Protein AF-L0ADC1-F1 (afdb_monomer_lite)

Radius of gyration: 22.93 Å; chains: 1; bounding box: 56×47×69 Å

Structure (mmCIF, N/CA/C/O backbone):
data_AF-L0ADC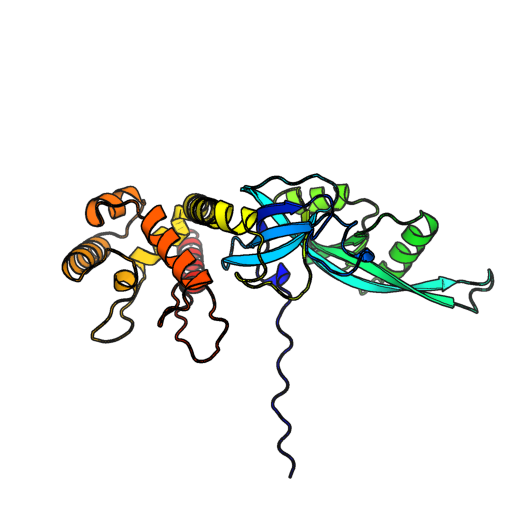1-F1
#
_entry.id   AF-L0ADC1-F1
#
loop_
_atom_site.group_PDB
_atom_site.id
_atom_site.type_symbol
_atom_site.label_atom_id
_atom_site.label_alt_id
_atom_site.label_comp_id
_atom_site.label_asym_id
_atom_site.label_entity_id
_atom_site.label_seq_id
_atom_site.pdbx_PDB_ins_code
_atom_site.Cartn_x
_atom_site.Cartn_y
_atom_site.Cartn_z
_atom_site.occupancy
_atom_site.B_iso_or_equiv
_atom_site.auth_seq_id
_atom_site.auth_comp_id
_atom_site.auth_asym_id
_atom_site.auth_atom_id
_atom_site.pdbx_PDB_model_num
ATOM 1 N N . MET A 1 1 ? 29.678 -30.625 15.405 1.00 38.25 1 MET A N 1
ATOM 2 C CA . MET A 1 1 ? 28.418 -30.589 14.629 1.00 38.25 1 MET A CA 1
ATOM 3 C C . MET A 1 1 ? 27.998 -29.135 14.491 1.00 38.25 1 MET A C 1
ATOM 5 O O . MET A 1 1 ? 27.528 -28.555 15.459 1.00 38.25 1 MET A O 1
ATOM 9 N N . GLY A 1 2 ? 28.289 -28.510 13.348 1.00 37.88 2 GLY A N 1
ATOM 10 C CA . GLY A 1 2 ? 27.961 -27.103 13.117 1.00 37.88 2 GLY A CA 1
ATOM 11 C C . GLY A 1 2 ? 26.457 -26.937 12.945 1.00 37.88 2 GLY A C 1
ATOM 12 O O . GLY A 1 2 ? 25.886 -27.474 11.996 1.00 37.88 2 GLY A O 1
ATOM 13 N N . GLN A 1 3 ? 25.813 -26.223 13.867 1.00 38.12 3 GLN A N 1
ATOM 14 C CA . GLN A 1 3 ? 24.439 -25.780 13.677 1.00 38.12 3 GLN A CA 1
ATOM 15 C C . GLN A 1 3 ? 24.442 -24.800 12.501 1.00 38.12 3 GLN A C 1
ATOM 17 O O . GLN A 1 3 ? 25.002 -23.708 12.589 1.00 38.12 3 GLN A O 1
ATOM 22 N N . ARG A 1 4 ? 23.881 -25.223 11.362 1.00 38.94 4 ARG A N 1
ATOM 23 C CA . ARG A 1 4 ? 23.590 -24.319 10.248 1.00 38.94 4 ARG A CA 1
ATOM 24 C C . ARG A 1 4 ? 22.671 -23.231 10.788 1.00 38.94 4 ARG A C 1
ATOM 26 O O . ARG A 1 4 ? 21.588 -23.542 11.281 1.00 38.94 4 ARG A O 1
ATOM 33 N N . ALA A 1 5 ? 23.116 -21.979 10.697 1.00 36.12 5 ALA A N 1
ATOM 34 C CA . ALA A 1 5 ? 22.261 -20.829 10.940 1.00 36.12 5 ALA A CA 1
ATOM 35 C C . ALA A 1 5 ? 20.957 -21.001 10.135 1.00 36.12 5 ALA A C 1
ATOM 37 O O . ALA A 1 5 ? 21.025 -21.441 8.979 1.00 36.12 5 ALA A O 1
ATOM 38 N N . PRO A 1 6 ? 19.781 -20.707 10.714 1.00 40.22 6 PRO A N 1
ATOM 39 C CA . PRO A 1 6 ? 18.532 -20.783 9.973 1.00 40.22 6 PRO A CA 1
ATOM 40 C C . PRO A 1 6 ? 18.649 -19.864 8.755 1.00 40.22 6 PRO A C 1
ATOM 42 O O . PRO A 1 6 ? 18.907 -18.668 8.895 1.00 40.22 6 PRO A O 1
ATOM 45 N N . GLN A 1 7 ? 18.513 -20.432 7.554 1.00 39.94 7 GLN A N 1
ATOM 46 C CA . GLN A 1 7 ? 18.448 -19.645 6.328 1.00 39.94 7 GLN A CA 1
ATOM 47 C C . GLN A 1 7 ? 17.295 -18.649 6.493 1.00 39.94 7 GLN A C 1
ATOM 49 O O . GLN A 1 7 ? 16.144 -19.061 6.649 1.00 39.94 7 GLN A O 1
ATOM 54 N N . ARG A 1 8 ? 17.595 -17.341 6.506 1.00 39.31 8 ARG A N 1
ATOM 55 C CA . ARG A 1 8 ? 16.564 -16.305 6.372 1.00 39.31 8 ARG A CA 1
ATOM 56 C C . ARG A 1 8 ? 15.800 -16.644 5.094 1.00 39.31 8 ARG A C 1
ATOM 58 O O . ARG A 1 8 ? 16.386 -16.574 4.018 1.00 39.31 8 ARG A O 1
ATOM 65 N N . LYS A 1 9 ? 14.526 -17.041 5.206 1.00 44.94 9 LYS A N 1
ATOM 66 C CA . LYS A 1 9 ? 13.618 -17.039 4.052 1.00 44.94 9 LYS A CA 1
ATOM 67 C C . LYS A 1 9 ? 13.764 -15.664 3.408 1.00 44.94 9 LYS A C 1
ATOM 69 O O . LYS A 1 9 ? 13.585 -14.666 4.107 1.00 44.94 9 LYS A O 1
ATOM 74 N N . GLU A 1 10 ? 14.154 -15.609 2.136 1.00 55.84 10 GLU A N 1
ATOM 75 C CA . GLU A 1 10 ? 14.131 -14.345 1.405 1.00 55.84 10 GLU A CA 1
ATOM 76 C C . GLU A 1 10 ? 12.732 -13.745 1.554 1.00 55.84 10 GLU A C 1
ATOM 78 O O . GLU A 1 10 ? 11.732 -14.432 1.333 1.00 55.84 10 GLU A O 1
ATOM 83 N N . SER A 1 11 ? 12.666 -12.490 1.994 1.00 66.06 11 SER A N 1
ATOM 84 C CA . SER A 1 11 ? 11.404 -11.769 2.103 1.00 66.06 11 SER A CA 1
ATOM 85 C C . SER A 1 11 ? 10.738 -11.710 0.730 1.00 66.06 11 SER A C 1
ATOM 87 O O . SER A 1 11 ? 11.403 -11.441 -0.278 1.00 66.06 11 SER A O 1
ATOM 89 N N . GLU A 1 12 ? 9.433 -11.972 0.699 1.00 80.50 12 GLU A N 1
ATOM 90 C CA . GLU A 1 12 ? 8.622 -11.876 -0.511 1.00 80.50 12 GLU A CA 1
ATOM 91 C C . GLU A 1 12 ? 8.732 -10.469 -1.126 1.00 80.50 12 GLU A C 1
ATOM 93 O O . GLU A 1 12 ? 8.990 -9.488 -0.426 1.00 80.50 12 GLU A O 1
ATOM 98 N N . HIS A 1 13 ? 8.593 -10.359 -2.450 1.00 89.31 13 HIS A N 1
ATOM 99 C CA . HIS A 1 13 ? 8.664 -9.063 -3.122 1.00 89.31 13 HIS A CA 1
ATOM 100 C C . HIS A 1 13 ? 7.509 -8.166 -2.672 1.00 89.31 13 HIS A C 1
ATOM 102 O O . HIS A 1 13 ? 6.374 -8.630 -2.606 1.00 89.31 13 HIS A O 1
ATOM 108 N N . VAL A 1 14 ? 7.756 -6.875 -2.446 1.00 90.81 14 VAL A N 1
ATOM 109 C CA . VAL A 1 14 ? 6.715 -5.977 -1.927 1.00 90.81 14 VAL A CA 1
ATOM 110 C C . VAL A 1 14 ? 5.473 -5.901 -2.822 1.00 90.81 14 VAL A C 1
ATOM 112 O O . VAL A 1 14 ? 4.360 -6.011 -2.323 1.00 90.81 14 VAL A O 1
ATOM 115 N N . ALA A 1 15 ? 5.659 -5.868 -4.146 1.00 91.00 15 ALA A N 1
ATOM 116 C CA . ALA A 1 15 ? 4.579 -5.944 -5.140 1.00 91.00 15 ALA A CA 1
ATOM 117 C C . ALA A 1 15 ? 3.775 -7.272 -5.158 1.00 91.00 15 ALA A C 1
ATOM 119 O O . ALA A 1 15 ? 2.779 -7.383 -5.866 1.00 91.00 15 ALA A O 1
ATOM 120 N N . ALA A 1 16 ? 4.207 -8.311 -4.432 1.00 88.62 16 ALA A N 1
ATOM 121 C CA . ALA A 1 16 ? 3.401 -9.521 -4.225 1.00 88.62 16 ALA A CA 1
ATOM 122 C C . ALA A 1 16 ? 2.414 -9.357 -3.056 1.00 88.62 16 ALA A C 1
ATOM 124 O O . ALA A 1 16 ? 1.382 -10.025 -3.008 1.00 88.62 16 ALA A O 1
ATOM 125 N N . VAL A 1 17 ? 2.725 -8.450 -2.126 1.00 90.69 17 VAL A N 1
ATOM 126 C CA . VAL A 1 17 ? 1.891 -8.128 -0.968 1.00 90.69 17 VAL A CA 1
ATOM 127 C C . VAL A 1 17 ? 1.004 -6.923 -1.281 1.00 90.69 17 VAL A C 1
ATOM 129 O O . VAL A 1 17 ? -0.212 -6.987 -1.109 1.00 90.69 17 VAL A O 1
ATOM 132 N N . GLU A 1 18 ? 1.599 -5.834 -1.758 1.00 94.38 18 GLU A N 1
ATOM 133 C CA . GLU A 1 18 ? 0.932 -4.598 -2.160 1.00 94.38 18 GLU A CA 1
ATOM 134 C C . GLU A 1 18 ? 0.653 -4.639 -3.668 1.00 94.38 18 GLU A C 1
ATOM 136 O O . GLU A 1 18 ? 1.573 -4.800 -4.463 1.00 94.38 18 GLU A O 1
ATOM 141 N N . ILE A 1 19 ? -0.610 -4.500 -4.074 1.00 95.44 19 ILE A N 1
ATOM 142 C CA . ILE A 1 19 ? -0.989 -4.463 -5.501 1.00 95.44 19 ILE A CA 1
ATOM 143 C C . ILE A 1 19 ? -1.118 -3.017 -5.985 1.00 95.44 19 ILE A C 1
ATOM 145 O O . ILE A 1 19 ? -0.729 -2.699 -7.106 1.00 95.44 19 ILE A O 1
ATOM 149 N N . GLU A 1 20 ? -1.634 -2.141 -5.124 1.00 97.44 20 GLU A N 1
ATOM 150 C CA . GLU A 1 20 ? -1.805 -0.717 -5.387 1.00 97.44 20 GLU A CA 1
ATOM 151 C C . GLU A 1 20 ? -1.195 0.106 -4.253 1.00 97.44 20 GLU A C 1
ATOM 153 O O . GLU A 1 20 ? -1.141 -0.330 -3.097 1.00 97.44 20 GLU A O 1
ATOM 158 N N . ALA A 1 21 ? -0.763 1.315 -4.589 1.00 98.31 21 ALA A N 1
ATOM 159 C CA . ALA A 1 21 ? -0.252 2.300 -3.651 1.00 98.31 21 ALA A CA 1
ATOM 160 C C . ALA A 1 21 ? -0.813 3.689 -3.968 1.00 98.31 21 ALA A C 1
ATOM 162 O O . ALA A 1 21 ? -1.291 3.942 -5.071 1.00 98.31 21 ALA A O 1
ATOM 163 N N . VAL A 1 22 ? -0.740 4.587 -2.992 1.00 98.56 22 VAL A N 1
ATOM 164 C CA . VAL A 1 22 ? -1.085 6.003 -3.132 1.00 98.56 22 VAL A CA 1
ATOM 165 C C . VAL A 1 22 ? 0.201 6.816 -3.157 1.00 98.56 22 VAL A C 1
ATOM 167 O O . VAL A 1 22 ? 1.036 6.665 -2.263 1.00 98.56 22 VAL A O 1
ATOM 170 N N . ILE A 1 23 ? 0.370 7.672 -4.162 1.00 98.38 23 ILE A N 1
ATOM 171 C CA . ILE A 1 23 ? 1.552 8.528 -4.292 1.00 98.38 23 ILE A CA 1
ATOM 172 C C . ILE A 1 23 ? 1.586 9.564 -3.166 1.00 98.38 23 ILE A C 1
ATOM 174 O O . ILE A 1 23 ? 0.609 10.260 -2.894 1.00 98.38 23 ILE A O 1
ATOM 178 N N . LEU A 1 24 ? 2.744 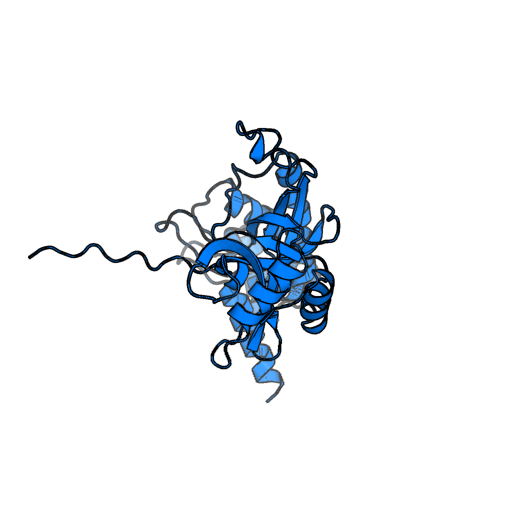9.674 -2.524 1.00 98.12 24 LEU A N 1
ATOM 179 C CA . LEU A 1 24 ? 3.053 10.654 -1.490 1.00 98.12 24 LEU A CA 1
ATOM 180 C C . LEU A 1 24 ? 3.841 11.835 -2.054 1.00 98.12 24 LEU A C 1
ATOM 182 O O . LEU A 1 24 ? 3.590 12.971 -1.669 1.00 98.12 24 LEU A O 1
ATOM 186 N N . ASP A 1 25 ? 4.796 11.580 -2.944 1.00 96.75 25 ASP A N 1
ATOM 187 C CA . ASP A 1 25 ? 5.644 12.608 -3.548 1.00 96.75 25 ASP A CA 1
ATOM 188 C C . ASP A 1 25 ? 6.164 12.136 -4.908 1.00 96.75 25 ASP A C 1
ATOM 190 O O . ASP A 1 25 ? 6.352 10.936 -5.119 1.00 96.75 25 ASP A O 1
ATOM 194 N N . TYR A 1 26 ? 6.409 13.078 -5.815 1.00 95.44 26 TYR A N 1
ATOM 195 C CA . TYR A 1 26 ? 6.974 12.827 -7.135 1.00 95.44 26 TYR A CA 1
ATOM 196 C C . TYR A 1 26 ? 8.141 13.780 -7.395 1.00 95.44 26 TYR A C 1
ATOM 198 O O . TYR A 1 26 ? 7.971 14.994 -7.505 1.00 95.44 26 TYR A O 1
ATOM 206 N N . MET A 1 27 ? 9.332 13.205 -7.531 1.00 92.56 27 MET A N 1
ATOM 207 C CA . MET A 1 27 ? 10.581 13.905 -7.795 1.00 92.56 27 MET A CA 1
ATOM 208 C C . MET A 1 27 ? 11.016 13.624 -9.233 1.00 92.56 27 MET A C 1
ATOM 210 O O . MET A 1 27 ? 11.588 12.577 -9.535 1.00 92.56 27 MET A O 1
ATOM 214 N N . GLU A 1 28 ? 10.752 14.575 -10.126 1.00 89.62 28 GLU A N 1
ATOM 215 C CA . GLU A 1 28 ? 11.023 14.449 -11.565 1.00 89.62 28 GLU A CA 1
ATOM 216 C C . GLU A 1 28 ? 12.516 14.242 -11.876 1.00 89.62 28 GLU A C 1
ATOM 218 O O . GLU A 1 28 ? 12.861 13.464 -12.760 1.00 89.62 28 GLU A O 1
ATOM 223 N N . THR A 1 29 ? 13.401 14.864 -11.095 1.00 86.62 29 THR A N 1
ATOM 224 C CA . THR A 1 29 ? 14.865 14.741 -11.217 1.00 86.62 29 THR A CA 1
ATOM 225 C C . THR A 1 29 ? 15.471 13.759 -10.205 1.00 86.62 29 THR A C 1
ATOM 227 O O . THR A 1 29 ? 16.659 13.830 -9.905 1.00 86.62 29 THR A O 1
ATOM 230 N N . GLY A 1 30 ? 14.668 12.875 -9.610 1.00 84.81 30 GLY A N 1
ATOM 231 C CA . GLY A 1 30 ? 15.136 11.917 -8.605 1.00 84.81 30 GLY A CA 1
ATOM 232 C C . GLY A 1 30 ? 15.504 12.542 -7.255 1.00 84.81 30 GLY A C 1
ATOM 233 O O . GLY A 1 30 ? 15.105 13.661 -6.924 1.00 84.81 30 GLY A O 1
ATOM 234 N N . TYR A 1 31 ? 16.252 11.797 -6.439 1.00 81.12 31 TYR A N 1
ATOM 235 C CA . TYR A 1 31 ? 16.583 12.192 -5.070 1.00 81.12 31 TYR A CA 1
ATOM 236 C C . TYR A 1 31 ? 17.565 13.372 -5.029 1.00 81.12 31 TYR A C 1
ATOM 238 O O . TYR A 1 31 ? 18.756 13.236 -5.304 1.00 81.12 31 TYR A O 1
ATOM 246 N N . TYR A 1 32 ? 17.080 14.538 -4.596 1.00 67.75 32 TYR A N 1
ATOM 247 C CA . TYR A 1 32 ? 17.870 15.774 -4.511 1.00 67.75 32 TYR A CA 1
ATOM 248 C C . TYR A 1 32 ? 19.067 15.686 -3.544 1.00 67.75 32 TYR A C 1
ATOM 250 O O . TYR A 1 32 ? 20.069 16.373 -3.750 1.00 67.75 32 TYR A O 1
ATOM 258 N N . MET A 1 33 ? 18.987 14.829 -2.518 1.00 65.69 33 MET A N 1
ATOM 259 C CA . MET A 1 33 ? 20.063 14.600 -1.539 1.00 65.69 33 MET A CA 1
ATOM 260 C C . MET A 1 33 ? 20.985 13.425 -1.883 1.00 65.69 33 MET A C 1
ATOM 262 O O . MET A 1 33 ? 21.894 13.145 -1.102 1.00 65.69 33 MET A O 1
ATOM 266 N N . ASP A 1 34 ? 20.788 12.724 -3.007 1.00 64.25 34 ASP A N 1
ATOM 267 C CA . ASP A 1 34 ? 21.680 11.617 -3.356 1.00 64.25 34 ASP A CA 1
ATOM 268 C C . ASP A 1 34 ? 23.073 12.167 -3.722 1.00 64.25 34 ASP A C 1
ATOM 270 O O . ASP A 1 34 ? 23.185 13.025 -4.604 1.00 64.25 34 ASP A O 1
ATOM 274 N N . PRO A 1 35 ? 24.159 11.740 -3.054 1.00 55.19 35 PRO A N 1
ATOM 275 C CA . PRO A 1 35 ? 25.503 12.194 -3.390 1.00 55.19 35 PRO A CA 1
ATOM 276 C C . PRO A 1 35 ? 25.969 11.720 -4.776 1.00 55.19 35 PRO A C 1
ATOM 278 O O . PRO A 1 35 ? 26.891 12.320 -5.329 1.00 55.19 35 PRO A O 1
ATOM 281 N N . HIS A 1 36 ? 25.345 10.693 -5.366 1.00 54.72 36 HIS A N 1
ATOM 282 C CA . HIS A 1 36 ? 25.737 10.151 -6.665 1.00 54.72 36 HIS A CA 1
ATOM 283 C C . HIS A 1 36 ? 24.973 10.827 -7.819 1.00 54.72 36 HIS A C 1
ATOM 285 O O . HIS A 1 36 ? 23.750 10.711 -7.905 1.00 54.72 36 HIS A O 1
ATOM 291 N N . PRO A 1 37 ? 25.674 11.472 -8.773 1.00 54.81 37 PRO A N 1
ATOM 292 C CA . PRO A 1 37 ? 25.055 12.152 -9.917 1.00 54.81 37 PRO A CA 1
ATOM 293 C C . PRO A 1 37 ? 24.137 11.260 -10.766 1.00 54.81 37 PRO A C 1
ATOM 295 O O . PRO A 1 37 ? 23.121 11.725 -11.264 1.00 54.81 37 PRO A O 1
ATOM 298 N N . TRP A 1 38 ? 24.442 9.965 -10.873 1.00 51.03 38 TRP A N 1
ATOM 299 C CA . TRP A 1 38 ? 23.692 8.991 -11.681 1.00 51.03 38 TRP A CA 1
ATOM 300 C C . TRP A 1 38 ? 22.284 8.679 -11.139 1.00 51.03 38 TRP A C 1
ATOM 302 O O . TRP A 1 38 ? 21.454 8.124 -11.858 1.00 51.03 38 TRP A O 1
ATOM 312 N N . HIS A 1 39 ? 22.010 9.024 -9.876 1.00 53.09 39 HIS A N 1
ATOM 313 C CA . HIS A 1 39 ? 20.684 8.930 -9.258 1.00 53.09 39 HIS A CA 1
ATOM 314 C C . HIS A 1 39 ? 19.888 10.247 -9.355 1.00 53.09 39 HIS A C 1
ATOM 316 O O . HIS A 1 39 ? 18.696 10.254 -9.056 1.00 53.09 39 HIS A O 1
ATOM 322 N N . LYS A 1 40 ? 20.510 11.337 -9.837 1.00 56.75 40 LYS A N 1
ATOM 323 C CA . LYS A 1 40 ? 19.906 12.678 -9.991 1.00 56.75 40 LYS A CA 1
ATOM 324 C C . LYS A 1 40 ? 19.188 12.904 -11.328 1.00 56.75 40 LYS A C 1
ATOM 326 O O . LYS A 1 40 ? 18.886 14.039 -11.683 1.00 56.75 40 LYS A O 1
ATOM 331 N N . GLU A 1 41 ? 18.941 11.843 -12.092 1.00 68.19 41 GLU A N 1
ATOM 332 C CA . GLU A 1 41 ? 18.407 11.954 -13.460 1.00 68.19 41 GLU A CA 1
ATOM 333 C C . GLU A 1 41 ? 17.236 11.008 -13.750 1.00 68.19 41 GLU A C 1
ATOM 335 O O . GLU A 1 41 ? 16.728 10.980 -14.869 1.00 68.19 41 GLU A O 1
ATOM 340 N N . LYS A 1 42 ? 16.782 10.226 -12.761 1.00 80.75 42 LYS A N 1
ATOM 341 C CA . LYS A 1 42 ? 15.637 9.323 -12.933 1.00 80.75 42 LYS A CA 1
ATOM 342 C C . LYS A 1 42 ? 14.450 9.803 -12.109 1.00 80.75 42 LYS A C 1
ATOM 344 O O . LYS A 1 42 ? 14.637 10.058 -10.920 1.00 80.75 42 LYS A O 1
ATOM 349 N N . PRO A 1 43 ? 13.243 9.878 -12.691 1.00 90.81 43 PRO A N 1
ATOM 350 C CA . PRO A 1 43 ? 12.056 10.221 -11.932 1.00 90.81 43 PRO A CA 1
ATOM 351 C C . PRO A 1 43 ? 11.804 9.161 -10.860 1.00 90.81 43 PRO A C 1
ATOM 353 O O . PRO A 1 43 ? 11.823 7.961 -11.140 1.00 90.81 43 PRO A O 1
ATOM 356 N N . VAL A 1 44 ? 11.555 9.611 -9.635 1.00 92.62 44 VAL A N 1
ATOM 357 C CA . VAL A 1 44 ? 11.230 8.750 -8.496 1.00 92.62 44 VAL A CA 1
ATOM 358 C C . VAL A 1 44 ? 9.931 9.237 -7.883 1.00 92.62 44 VAL A C 1
ATOM 360 O O . VAL A 1 44 ? 9.744 10.434 -7.675 1.00 92.62 44 VAL A O 1
ATOM 363 N N . ALA A 1 45 ? 9.038 8.310 -7.564 1.00 96.25 45 ALA A N 1
ATOM 364 C CA . ALA A 1 45 ? 7.873 8.589 -6.746 1.00 96.25 45 ALA A CA 1
ATOM 365 C C . ALA A 1 45 ? 7.958 7.802 -5.441 1.00 96.25 45 ALA A C 1
ATOM 367 O O . ALA A 1 45 ? 8.335 6.630 -5.435 1.00 96.25 45 ALA A O 1
ATOM 368 N N . GLN A 1 46 ? 7.584 8.447 -4.343 1.00 97.12 46 GLN A N 1
ATOM 369 C CA . GLN A 1 46 ? 7.376 7.789 -3.060 1.00 97.12 46 GLN A CA 1
ATOM 370 C C . GLN A 1 46 ? 5.887 7.547 -2.866 1.00 97.12 46 GLN A C 1
ATOM 372 O O . GLN A 1 46 ? 5.067 8.381 -3.248 1.00 97.12 46 GLN A O 1
ATOM 377 N N . ALA A 1 47 ? 5.529 6.410 -2.283 1.00 98.25 47 ALA A N 1
ATOM 378 C CA . ALA A 1 47 ? 4.150 5.966 -2.167 1.00 98.25 47 ALA A CA 1
ATOM 379 C C . ALA A 1 47 ? 3.906 5.174 -0.877 1.00 98.25 47 ALA A C 1
ATOM 381 O O . ALA A 1 47 ? 4.836 4.688 -0.231 1.00 98.25 47 ALA A O 1
ATOM 382 N N . ILE A 1 48 ? 2.633 5.018 -0.520 1.00 98.44 48 ILE A N 1
ATOM 383 C CA . ILE A 1 48 ? 2.176 4.144 0.560 1.00 98.44 48 ILE A CA 1
ATOM 384 C C . ILE A 1 48 ? 1.217 3.086 0.020 1.00 98.44 48 ILE A C 1
ATOM 386 O O . ILE A 1 48 ? 0.227 3.398 -0.638 1.00 98.44 48 ILE A O 1
ATOM 390 N N . GLY A 1 49 ? 1.514 1.819 0.291 1.00 98.19 49 GLY A N 1
ATOM 391 C CA . GLY A 1 49 ? 0.705 0.685 -0.132 1.00 98.19 49 GLY A CA 1
ATOM 392 C C . GLY A 1 49 ? -0.688 0.685 0.501 1.00 98.19 49 GLY A C 1
ATOM 393 O O . GLY A 1 49 ? -0.853 0.946 1.693 1.00 98.19 49 GLY A O 1
ATOM 394 N N . VAL A 1 50 ? -1.708 0.367 -0.295 1.00 97.50 50 VAL A N 1
ATOM 395 C CA . VAL A 1 50 ? -3.118 0.378 0.132 1.00 97.50 50 VAL A CA 1
ATOM 396 C C . VAL A 1 50 ? -3.441 -0.805 1.053 1.00 97.50 50 VAL A C 1
ATOM 398 O O . VAL A 1 50 ? -4.359 -0.741 1.876 1.00 97.50 50 VAL A O 1
ATOM 401 N N . ARG A 1 51 ? -2.709 -1.922 0.938 1.00 96.00 51 ARG A N 1
ATOM 402 C CA . ARG A 1 51 ? -3.039 -3.163 1.645 1.00 96.00 51 ARG A CA 1
ATOM 403 C C . ARG A 1 51 ? -2.425 -3.220 3.041 1.00 96.00 51 ARG A C 1
ATOM 405 O O . ARG A 1 51 ? -3.127 -3.633 3.974 1.00 96.00 51 ARG A O 1
ATOM 412 N N . LYS A 1 52 ? -1.141 -2.899 3.185 1.00 96.12 52 LYS A N 1
ATOM 413 C CA . LYS A 1 52 ? -0.379 -3.042 4.439 1.00 96.12 52 LYS A CA 1
ATOM 414 C C . LYS A 1 52 ? 0.220 -1.729 4.941 1.00 96.12 52 LYS A C 1
ATOM 416 O O . LYS A 1 52 ? 0.902 -1.758 5.961 1.00 96.12 52 LYS A O 1
ATOM 421 N N . PHE A 1 53 ? -0.065 -0.600 4.283 1.00 97.38 53 PHE A N 1
ATOM 422 C CA . PHE A 1 53 ? 0.552 0.697 4.585 1.00 97.38 53 PHE A CA 1
ATOM 423 C C . PHE A 1 53 ? 2.080 0.662 4.458 1.00 97.38 53 PHE A C 1
ATOM 425 O O . PHE A 1 53 ? 2.797 1.375 5.160 1.00 97.38 53 PHE A O 1
ATOM 432 N N . THR A 1 54 ? 2.590 -0.180 3.556 1.00 96.06 54 THR A N 1
ATOM 433 C CA . THR A 1 54 ? 4.027 -0.288 3.302 1.00 96.06 54 THR A CA 1
ATOM 434 C C . THR A 1 54 ? 4.525 0.972 2.600 1.00 96.06 54 THR A C 1
ATOM 436 O O . THR A 1 54 ? 3.955 1.359 1.584 1.00 96.06 54 THR A O 1
ATOM 439 N N . LEU A 1 55 ? 5.583 1.606 3.106 1.00 96.94 55 LEU A N 1
ATOM 440 C CA . LEU A 1 55 ? 6.217 2.743 2.431 1.00 96.94 55 LEU A CA 1
ATOM 441 C C . LEU A 1 55 ? 7.151 2.252 1.325 1.00 96.94 55 LEU A C 1
ATOM 443 O O . LEU A 1 55 ? 7.966 1.354 1.545 1.00 96.94 55 LEU A O 1
ATOM 447 N N . LEU A 1 56 ? 7.028 2.852 0.145 1.00 95.50 56 LEU A N 1
ATOM 448 C CA . LEU A 1 56 ? 7.704 2.435 -1.079 1.00 95.50 56 LEU A CA 1
ATOM 449 C C . LEU A 1 56 ? 8.305 3.643 -1.783 1.00 95.50 56 LEU A C 1
ATOM 451 O O . LEU A 1 56 ? 7.748 4.739 -1.733 1.00 95.50 56 LEU A O 1
ATOM 455 N N . ASP A 1 57 ? 9.385 3.412 -2.508 1.00 94.75 57 ASP A N 1
ATOM 456 C CA . ASP A 1 57 ? 9.812 4.248 -3.613 1.00 94.75 57 ASP A CA 1
ATOM 457 C C . ASP A 1 57 ? 9.853 3.433 -4.904 1.00 94.75 57 ASP A C 1
ATOM 459 O O . ASP A 1 57 ? 9.867 2.201 -4.903 1.00 94.75 57 ASP A O 1
ATOM 463 N N . GLY A 1 58 ? 9.789 4.126 -6.031 1.00 94.25 58 GLY A N 1
ATOM 464 C CA . GLY A 1 58 ? 9.791 3.472 -7.324 1.00 94.25 58 GLY A CA 1
ATOM 465 C C . GLY A 1 58 ? 9.875 4.448 -8.478 1.00 94.25 58 GLY A C 1
ATOM 466 O O . GLY A 1 58 ? 9.828 5.666 -8.305 1.00 94.25 58 GLY A O 1
ATOM 467 N N . ILE A 1 59 ? 9.979 3.887 -9.675 1.00 94.19 59 ILE A N 1
ATOM 468 C CA . ILE A 1 59 ? 10.063 4.635 -10.926 1.00 94.19 59 ILE A CA 1
ATOM 469 C C . ILE A 1 59 ? 8.674 4.613 -11.574 1.00 94.19 59 ILE A C 1
ATOM 471 O O . ILE A 1 59 ? 8.177 3.528 -11.894 1.00 94.19 59 ILE A O 1
ATOM 475 N N . PRO A 1 60 ? 8.006 5.764 -11.757 1.00 95.00 60 PRO A N 1
ATOM 476 C CA . PRO A 1 60 ? 6.744 5.798 -12.479 1.00 95.00 60 PRO A CA 1
ATOM 477 C C . PRO A 1 60 ? 6.979 5.459 -13.951 1.00 95.00 60 PRO A C 1
ATOM 479 O O . PRO A 1 60 ? 7.927 5.937 -14.576 1.00 95.00 60 PRO A O 1
ATOM 482 N N . LEU A 1 61 ? 6.115 4.612 -14.503 1.00 92.62 61 LEU A N 1
ATOM 483 C CA . LEU A 1 61 ? 6.248 4.119 -15.865 1.00 92.62 61 LEU A CA 1
ATOM 484 C C . LEU A 1 61 ? 5.279 4.846 -16.805 1.00 92.62 61 LEU A C 1
ATOM 486 O O . LEU A 1 61 ? 4.058 4.786 -16.642 1.00 92.62 61 LEU A O 1
ATOM 490 N N . GLY A 1 62 ? 5.832 5.493 -17.832 1.00 82.69 62 GLY A N 1
ATOM 491 C CA . GLY A 1 62 ? 5.073 6.176 -18.879 1.00 82.69 62 GLY A CA 1
ATOM 492 C C . GLY A 1 62 ? 4.524 7.532 -18.437 1.00 82.69 62 GLY A C 1
ATOM 493 O O . GLY A 1 62 ? 5.056 8.565 -18.831 1.00 82.69 62 GLY A O 1
ATOM 494 N N . ASN A 1 63 ? 3.454 7.533 -17.643 1.00 78.50 63 ASN A N 1
ATOM 495 C CA . ASN A 1 63 ? 2.736 8.754 -17.273 1.00 78.50 63 ASN A CA 1
ATOM 496 C C . ASN A 1 63 ? 3.349 9.442 -16.048 1.00 78.50 63 ASN A C 1
ATOM 498 O O . ASN A 1 63 ? 3.787 8.782 -15.105 1.00 78.50 63 ASN A O 1
ATOM 502 N N . LYS A 1 64 ? 3.290 10.780 -16.029 1.00 88.25 64 LYS A N 1
ATOM 503 C CA . LYS A 1 64 ? 3.543 11.563 -14.814 1.00 88.25 64 LYS A CA 1
ATOM 504 C C . LYS A 1 64 ? 2.512 11.197 -13.743 1.00 88.25 64 LYS A C 1
ATOM 506 O O . LYS A 1 64 ? 1.343 10.955 -14.051 1.00 88.25 64 LYS A O 1
ATOM 511 N N . VAL A 1 65 ? 2.967 11.164 -12.497 1.00 95.12 65 VAL A N 1
ATOM 512 C CA . VAL A 1 65 ? 2.138 10.903 -11.321 1.00 95.12 65 VAL A CA 1
ATOM 513 C C . VAL A 1 65 ? 2.105 12.131 -10.420 1.00 95.12 65 VAL A C 1
ATOM 515 O O . VAL A 1 65 ? 3.049 12.923 -10.393 1.00 95.12 65 VAL A O 1
ATOM 518 N N . GLU A 1 66 ? 1.011 12.285 -9.692 1.00 95.88 66 GLU A N 1
ATOM 519 C CA . GLU A 1 66 ? 0.752 13.383 -8.769 1.00 95.88 66 GLU A CA 1
ATOM 520 C C . GLU A 1 66 ? 0.439 12.834 -7.369 1.00 95.88 66 GLU A C 1
ATOM 522 O O . GLU A 1 66 ? -0.007 11.690 -7.239 1.00 95.88 66 GLU A O 1
ATOM 527 N N . PRO A 1 67 ? 0.669 13.608 -6.294 1.00 96.19 67 PRO A N 1
ATOM 528 C CA . PRO A 1 67 ? 0.273 13.200 -4.951 1.00 96.19 67 PRO A CA 1
ATOM 529 C C . PRO A 1 67 ? -1.204 12.798 -4.879 1.00 96.19 67 PRO A C 1
ATOM 531 O O . PRO A 1 67 ? -2.058 13.437 -5.486 1.00 96.19 67 PRO A O 1
ATOM 534 N N . LEU A 1 68 ? -1.491 11.758 -4.093 1.00 96.31 68 LEU A N 1
ATOM 535 C CA . LEU A 1 68 ? -2.801 11.112 -3.944 1.00 96.31 68 LEU A CA 1
ATOM 536 C C . LEU A 1 68 ? -3.299 10.315 -5.161 1.00 96.31 68 LEU A C 1
ATOM 538 O O . LEU A 1 68 ? -4.353 9.683 -5.064 1.00 96.31 68 LEU A O 1
ATOM 542 N N . ASP A 1 69 ? -2.540 10.245 -6.259 1.00 97.62 69 ASP A N 1
ATOM 543 C CA . ASP A 1 69 ? -2.818 9.265 -7.308 1.00 97.62 69 ASP A CA 1
ATOM 544 C C . ASP A 1 69 ? -2.750 7.841 -6.755 1.00 97.62 69 ASP A C 1
ATOM 546 O O . ASP A 1 69 ? -1.799 7.470 -6.061 1.00 97.62 69 ASP A O 1
ATOM 550 N N . VAL A 1 70 ? -3.722 7.013 -7.136 1.00 97.88 70 VAL A N 1
ATOM 551 C CA . VAL A 1 70 ? -3.637 5.561 -6.966 1.00 97.88 70 VAL A CA 1
ATOM 552 C C . VAL A 1 70 ? -2.854 4.986 -8.140 1.00 97.88 70 VAL A C 1
ATOM 554 O O . VAL A 1 70 ? -3.161 5.277 -9.299 1.00 97.88 70 VAL A O 1
ATOM 557 N N . VAL A 1 71 ? -1.853 4.162 -7.852 1.00 97.75 71 VAL A N 1
ATOM 558 C CA . VAL A 1 71 ? -0.986 3.518 -8.844 1.00 97.75 71 VAL A CA 1
ATOM 559 C C . VAL A 1 71 ? -0.947 2.012 -8.637 1.00 97.75 71 VAL A C 1
ATOM 561 O O . VAL A 1 71 ? -0.958 1.529 -7.504 1.00 97.75 71 VAL A O 1
ATOM 564 N N . THR A 1 72 ? -0.845 1.270 -9.735 1.00 97.75 72 THR A N 1
ATOM 565 C CA . THR A 1 72 ? -0.581 -0.169 -9.719 1.00 97.75 72 THR A CA 1
ATOM 566 C C . THR A 1 72 ? 0.911 -0.417 -9.549 1.00 97.75 72 THR A C 1
ATOM 568 O O . THR A 1 72 ? 1.735 0.182 -10.243 1.00 97.75 72 THR A O 1
ATOM 571 N N . LEU A 1 73 ? 1.272 -1.329 -8.651 1.00 97.50 73 LEU A N 1
ATOM 572 C CA . LEU A 1 73 ? 2.662 -1.692 -8.412 1.00 97.50 73 LEU A CA 1
ATOM 573 C C . LEU A 1 73 ? 3.127 -2.761 -9.403 1.00 97.50 73 LEU A C 1
ATOM 575 O O . LEU A 1 73 ? 2.559 -3.851 -9.487 1.00 97.50 73 LEU A O 1
ATOM 579 N N . ALA A 1 74 ? 4.201 -2.456 -10.126 1.00 96.75 74 ALA A N 1
ATOM 580 C CA . ALA A 1 74 ? 4.917 -3.411 -10.957 1.00 96.75 74 ALA A CA 1
ATOM 581 C C . ALA A 1 74 ? 6.190 -3.875 -10.249 1.00 96.75 74 ALA A C 1
ATOM 583 O O . ALA A 1 74 ? 6.949 -3.077 -9.699 1.00 96.75 74 ALA A O 1
ATOM 584 N N . ARG A 1 75 ? 6.448 -5.180 -10.296 1.00 95.38 75 ARG A N 1
ATOM 585 C CA . ARG A 1 75 ? 7.679 -5.773 -9.780 1.00 95.38 75 ARG A CA 1
ATOM 586 C C . ARG A 1 75 ? 8.847 -5.416 -10.694 1.00 95.38 75 ARG A C 1
ATOM 588 O O . ARG A 1 75 ? 8.804 -5.772 -11.872 1.00 95.38 75 ARG A O 1
ATOM 595 N N . GLU A 1 76 ? 9.906 -4.822 -10.147 1.00 94.12 76 GLU A N 1
ATOM 596 C CA . GLU A 1 76 ? 11.179 -4.743 -10.859 1.00 94.12 76 GLU A CA 1
ATOM 597 C C . GLU A 1 76 ? 11.852 -6.124 -10.896 1.00 94.12 76 GLU A C 1
ATOM 599 O O . GLU A 1 76 ? 12.037 -6.803 -9.879 1.00 94.12 76 GLU A O 1
ATOM 604 N N . THR A 1 77 ? 12.216 -6.569 -12.095 1.00 90.75 77 THR A N 1
ATOM 605 C CA . THR A 1 77 ? 12.993 -7.789 -12.309 1.00 90.75 77 THR A CA 1
ATOM 606 C C . THR A 1 77 ? 14.149 -7.500 -13.246 1.00 90.75 77 THR A C 1
ATOM 608 O O . THR A 1 77 ? 13.966 -6.885 -14.289 1.00 90.75 77 THR A O 1
ATOM 611 N N . VAL A 1 78 ? 15.345 -7.957 -12.887 1.00 91.44 78 VAL A N 1
ATOM 612 C CA . VAL A 1 78 ? 16.512 -7.874 -13.766 1.00 91.44 78 VAL A CA 1
ATOM 613 C C . VAL A 1 78 ? 16.641 -9.195 -14.510 1.00 91.44 78 VAL A C 1
ATOM 615 O O . VAL A 1 78 ? 16.656 -10.262 -13.889 1.00 91.44 78 VAL A O 1
ATOM 618 N N . LYS A 1 79 ? 16.710 -9.131 -15.840 1.00 89.88 79 LYS A N 1
ATOM 619 C CA . LYS A 1 79 ? 16.911 -10.293 -16.705 1.00 89.88 79 LYS A CA 1
ATOM 620 C C . LYS A 1 79 ? 18.166 -10.096 -17.545 1.00 89.88 79 LYS A C 1
ATOM 622 O O . LYS A 1 79 ? 18.282 -9.103 -18.255 1.00 89.88 79 LYS A O 1
ATOM 627 N N . THR A 1 80 ? 19.070 -11.067 -17.493 1.00 90.50 80 THR A N 1
ATOM 628 C CA . THR A 1 80 ? 20.243 -11.107 -18.369 1.00 90.50 80 THR A CA 1
ATOM 629 C C . THR A 1 80 ? 19.841 -11.643 -19.740 1.00 90.50 80 THR A C 1
ATOM 631 O O . THR A 1 80 ? 19.294 -12.743 -19.845 1.00 90.50 80 THR A O 1
ATOM 634 N N . ILE A 1 81 ? 20.114 -10.862 -20.780 1.00 88.38 81 ILE A N 1
ATOM 635 C CA . ILE A 1 81 ? 19.845 -11.170 -22.185 1.00 88.38 81 ILE A CA 1
ATOM 636 C C . ILE A 1 81 ? 21.178 -11.348 -22.910 1.00 88.38 81 ILE A C 1
ATOM 638 O O . ILE A 1 81 ? 22.130 -10.610 -22.668 1.00 88.38 81 ILE A O 1
ATOM 642 N N . ASN A 1 82 ? 21.252 -12.323 -23.813 1.00 87.81 82 ASN A N 1
ATOM 643 C CA . ASN A 1 82 ? 22.460 -12.614 -24.582 1.00 87.81 82 ASN A CA 1
ATOM 644 C C . ASN A 1 82 ? 22.356 -12.010 -25.986 1.00 87.81 82 ASN A C 1
ATOM 646 O O . ASN A 1 82 ? 21.597 -12.500 -26.820 1.00 87.81 82 ASN A O 1
ATOM 650 N N . GLU A 1 83 ? 23.138 -10.967 -26.270 1.00 85.06 83 GLU A N 1
ATOM 651 C CA . GLU A 1 83 ? 23.219 -10.380 -27.609 1.00 85.06 83 GLU A CA 1
ATOM 652 C C . GLU A 1 83 ? 24.233 -11.142 -28.481 1.00 85.06 83 GLU A C 1
ATOM 654 O O . G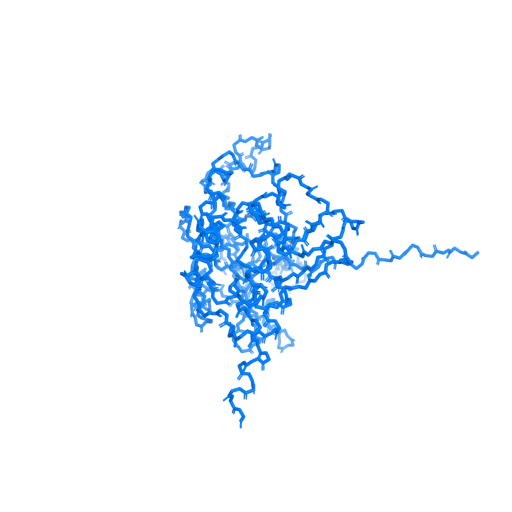LU A 1 83 ? 25.393 -11.256 -28.080 1.00 85.06 83 GLU A O 1
ATOM 659 N N . PRO A 1 84 ? 23.866 -11.630 -29.681 1.00 85.81 84 PRO A N 1
ATOM 660 C CA . PRO A 1 84 ? 24.822 -12.236 -30.603 1.00 85.81 84 PRO A CA 1
ATOM 661 C C . PRO A 1 84 ? 25.782 -11.180 -31.176 1.00 85.81 84 PRO A C 1
ATOM 663 O O . PRO A 1 84 ? 25.355 -10.165 -31.729 1.00 85.81 84 PRO A O 1
ATOM 666 N N . LEU A 1 85 ? 27.087 -11.439 -31.062 1.00 84.50 85 LEU A N 1
ATOM 667 C CA . LEU A 1 85 ? 28.155 -10.564 -31.566 1.00 84.50 85 LEU A CA 1
ATOM 668 C C . LEU A 1 85 ? 28.492 -10.820 -33.037 1.00 84.50 85 LEU A C 1
ATOM 670 O O . LEU A 1 85 ? 28.935 -9.909 -33.728 1.00 84.50 85 LEU A O 1
ATOM 674 N N . ASP A 1 86 ? 28.250 -12.042 -33.511 1.00 82.94 86 ASP A N 1
ATOM 675 C CA . ASP A 1 86 ? 28.527 -12.459 -34.882 1.00 82.94 86 ASP A CA 1
ATOM 676 C C . ASP A 1 86 ? 27.248 -13.003 -35.541 1.00 82.94 86 ASP A C 1
ATOM 678 O O . ASP A 1 86 ? 26.454 -13.665 -34.861 1.00 82.94 86 ASP A O 1
ATOM 682 N N . PRO A 1 87 ? 27.072 -12.857 -36.871 1.00 73.94 87 PRO A N 1
ATOM 683 C CA . PRO A 1 87 ? 25.937 -13.433 -37.608 1.00 73.94 87 PRO A CA 1
ATOM 684 C C . PRO A 1 87 ? 25.830 -14.959 -37.479 1.00 73.94 87 PRO A C 1
ATOM 686 O O . PRO A 1 87 ? 24.780 -15.540 -37.726 1.00 73.94 87 PRO A O 1
ATOM 689 N N . THR A 1 88 ? 26.931 -15.614 -37.098 1.00 76.31 88 THR A N 1
ATOM 690 C CA . THR A 1 88 ? 27.011 -17.067 -36.908 1.00 76.31 88 THR A CA 1
ATOM 691 C C . THR A 1 88 ? 26.421 -17.546 -35.580 1.00 76.31 88 THR A C 1
ATOM 693 O O . THR A 1 88 ? 26.318 -18.754 -35.381 1.00 76.31 88 THR A O 1
ATOM 696 N N . GLY A 1 89 ? 26.075 -16.638 -34.654 1.00 72.31 89 GLY A N 1
ATOM 697 C CA . GLY A 1 89 ? 25.473 -16.984 -33.360 1.00 72.31 89 GLY A CA 1
ATOM 698 C C . GLY A 1 89 ? 26.394 -17.770 -32.419 1.00 72.31 89 GLY A C 1
ATOM 699 O O . GLY A 1 89 ? 25.915 -18.430 -31.505 1.00 72.31 89 GLY A O 1
ATOM 700 N N . LYS A 1 90 ? 27.715 -17.745 -32.645 1.00 78.25 90 LYS A N 1
ATOM 701 C CA . LYS A 1 90 ? 28.697 -18.487 -31.828 1.00 78.25 90 LYS A CA 1
ATOM 702 C C . LYS A 1 90 ? 29.260 -17.685 -30.658 1.00 78.25 90 LYS A C 1
ATOM 704 O O . LYS A 1 90 ? 29.805 -18.270 -29.726 1.00 78.25 90 LYS A O 1
ATOM 709 N N . ARG A 1 91 ? 29.166 -16.356 -30.713 1.00 84.00 91 ARG A N 1
ATOM 710 C CA . ARG A 1 91 ? 29.643 -15.444 -29.670 1.00 84.00 91 ARG A CA 1
ATOM 711 C C . ARG A 1 91 ? 28.495 -14.578 -29.189 1.00 84.00 91 ARG A C 1
ATOM 713 O O . ARG A 1 91 ? 27.780 -14.004 -30.008 1.00 84.00 91 ARG A O 1
ATOM 720 N N . PHE A 1 92 ? 28.364 -14.464 -27.873 1.00 85.44 92 PHE A N 1
ATOM 721 C CA . PHE A 1 92 ? 27.335 -13.662 -27.225 1.00 85.44 92 PHE A CA 1
ATOM 722 C C . PHE A 1 92 ? 27.955 -12.692 -26.229 1.00 85.44 92 PHE A C 1
ATOM 724 O O . PHE A 1 92 ? 28.974 -12.994 -25.606 1.00 85.44 92 PHE A O 1
ATOM 731 N N . ARG A 1 93 ? 27.305 -11.545 -26.058 1.00 87.31 93 ARG A N 1
ATOM 732 C CA . ARG A 1 93 ? 27.572 -10.589 -24.990 1.00 87.31 93 ARG A CA 1
ATOM 733 C C . ARG A 1 93 ? 26.339 -10.506 -24.089 1.00 87.31 93 ARG A C 1
ATOM 735 O O . ARG A 1 93 ? 25.291 -10.078 -24.576 1.00 87.31 93 ARG A O 1
ATOM 742 N N . PRO A 1 94 ? 26.434 -10.906 -22.811 1.00 90.25 94 PRO A N 1
ATOM 743 C CA . PRO A 1 94 ? 25.338 -10.728 -21.875 1.00 90.25 94 PRO A CA 1
ATOM 744 C C . PRO A 1 94 ? 25.177 -9.246 -21.528 1.00 90.25 94 PRO A C 1
ATOM 746 O O . PRO A 1 94 ? 26.164 -8.519 -21.395 1.00 90.25 94 PRO A O 1
ATOM 749 N N . PHE A 1 95 ? 23.938 -8.808 -21.360 1.00 89.12 95 PHE A N 1
ATOM 750 C CA . PHE A 1 95 ? 23.598 -7.511 -20.791 1.00 89.12 95 PHE A CA 1
ATOM 751 C C . PHE A 1 95 ? 22.331 -7.636 -19.950 1.00 89.12 95 PHE A C 1
ATOM 753 O O . PHE A 1 95 ? 21.459 -8.456 -20.241 1.00 89.12 95 PHE A O 1
ATOM 760 N N . ASP A 1 96 ? 22.229 -6.824 -18.906 1.00 91.38 96 ASP A N 1
ATOM 761 C CA . ASP A 1 96 ? 21.093 -6.856 -17.995 1.00 91.38 96 ASP A CA 1
ATOM 762 C C . ASP A 1 96 ? 20.025 -5.846 -18.408 1.00 91.38 96 ASP A C 1
ATOM 764 O O . ASP A 1 96 ? 20.316 -4.705 -18.776 1.00 91.38 96 ASP A O 1
ATOM 768 N N . VAL A 1 97 ? 18.768 -6.274 -18.323 1.00 91.00 97 VAL A N 1
ATOM 769 C CA . VAL A 1 97 ? 17.593 -5.454 -18.613 1.00 91.00 97 VAL A CA 1
ATOM 770 C C . VAL A 1 97 ? 16.686 -5.426 -17.392 1.00 91.00 97 VAL A C 1
ATOM 772 O O . VAL A 1 97 ? 16.261 -6.477 -16.909 1.00 91.00 97 VAL A O 1
ATOM 775 N N . SER A 1 98 ? 16.346 -4.224 -16.922 1.00 92.25 98 SER A N 1
ATOM 776 C CA . SER A 1 98 ? 15.280 -4.028 -15.934 1.00 92.25 98 SER A CA 1
ATOM 777 C C . SER A 1 98 ? 13.913 -4.095 -16.612 1.00 92.25 98 SER A C 1
ATOM 779 O O . SER A 1 98 ? 13.594 -3.296 -17.501 1.00 92.25 98 SER A O 1
ATOM 781 N N . LEU A 1 99 ? 13.094 -5.036 -16.159 1.00 94.31 99 LEU A N 1
ATOM 782 C CA . LEU A 1 99 ? 11.719 -5.255 -16.579 1.00 94.31 99 LEU A CA 1
ATOM 783 C C . LEU A 1 99 ? 10.757 -4.900 -15.442 1.00 94.31 99 LEU A C 1
ATOM 785 O O . LEU A 1 99 ? 10.992 -5.254 -14.286 1.00 94.31 99 LEU A O 1
ATOM 789 N N . ALA A 1 100 ? 9.651 -4.253 -15.790 1.00 95.94 100 ALA A N 1
ATOM 790 C CA . ALA A 1 100 ? 8.508 -4.015 -14.923 1.00 95.94 100 ALA A CA 1
ATOM 791 C C . ALA A 1 100 ? 7.435 -5.062 -15.216 1.00 95.94 100 ALA A C 1
ATOM 793 O O . ALA A 1 100 ? 6.956 -5.130 -16.347 1.00 95.94 100 ALA A O 1
ATOM 794 N N . CYS A 1 101 ? 7.061 -5.860 -14.215 1.00 95.81 101 CYS A N 1
ATOM 795 C CA . CYS A 1 101 ? 6.155 -6.991 -14.393 1.00 95.81 101 CYS A CA 1
ATOM 796 C C . CYS A 1 101 ? 4.914 -6.913 -13.494 1.00 95.81 101 CYS A C 1
ATOM 798 O O . CYS A 1 101 ? 5.029 -6.672 -12.290 1.00 95.81 101 CYS A O 1
ATOM 800 N N . ILE A 1 102 ? 3.736 -7.194 -14.057 1.00 95.19 102 ILE A N 1
ATOM 801 C CA . ILE A 1 102 ? 2.445 -7.269 -13.354 1.00 95.19 102 ILE A CA 1
ATOM 802 C C . ILE A 1 102 ? 1.779 -8.618 -13.685 1.00 95.19 102 ILE A C 1
ATOM 804 O O . ILE A 1 102 ? 1.773 -9.027 -14.848 1.00 95.19 102 ILE A O 1
ATOM 808 N N . PRO A 1 103 ? 1.205 -9.340 -12.704 1.00 92.94 103 PRO A N 1
ATOM 809 C CA . PRO A 1 103 ? 0.437 -10.546 -12.999 1.00 92.94 103 PRO A CA 1
ATOM 810 C C . PRO A 1 103 ? -0.870 -10.188 -13.722 1.00 92.94 103 PRO A C 1
ATOM 812 O O . PRO A 1 103 ? -1.561 -9.253 -13.324 1.00 92.94 103 PRO A O 1
ATOM 815 N N . GLY A 1 104 ? -1.218 -10.925 -14.771 1.00 89.50 104 GLY A N 1
ATOM 816 C CA . GLY A 1 104 ? -2.480 -10.812 -15.500 1.00 89.50 104 GLY A CA 1
ATOM 817 C C . GLY A 1 104 ? -3.607 -11.638 -14.877 1.00 89.50 104 GLY A C 1
ATOM 818 O O . GLY A 1 104 ? -3.390 -12.455 -13.978 1.00 89.50 104 GLY A O 1
ATOM 819 N N . ALA A 1 105 ? -4.833 -11.439 -15.368 1.00 85.94 105 ALA A N 1
ATOM 820 C CA . ALA A 1 105 ? -6.008 -12.199 -14.926 1.00 85.94 105 ALA A CA 1
ATOM 821 C C . ALA A 1 105 ? -5.944 -13.691 -15.322 1.00 85.94 105 ALA A C 1
ATOM 823 O O . ALA A 1 105 ? -6.513 -14.550 -14.651 1.00 85.94 105 ALA A O 1
ATOM 824 N N . ASP A 1 106 ? -5.202 -14.008 -16.380 1.00 87.75 106 ASP A N 1
ATOM 825 C CA . ASP A 1 106 ? -5.010 -15.338 -16.966 1.00 87.75 106 ASP A CA 1
ATOM 826 C C . ASP A 1 106 ? -3.847 -16.132 -16.338 1.00 87.75 106 ASP A C 1
ATOM 828 O O . ASP A 1 106 ? -3.385 -17.117 -16.912 1.00 87.75 106 ASP A O 1
ATOM 832 N N . LYS A 1 107 ? -3.365 -15.717 -15.155 1.00 84.62 107 LYS A N 1
ATOM 833 C CA . LYS A 1 107 ? -2.190 -16.276 -14.451 1.00 84.62 107 LYS A CA 1
ATOM 834 C C . LYS A 1 107 ? -0.854 -16.105 -15.188 1.00 84.62 107 LYS A C 1
ATOM 836 O O . LYS A 1 107 ? 0.160 -16.600 -14.694 1.00 84.62 107 LYS A O 1
ATOM 841 N N . LYS A 1 108 ? -0.818 -15.403 -16.325 1.00 91.06 108 LYS A N 1
ATOM 842 C CA . LYS A 1 108 ? 0.437 -14.992 -16.965 1.00 91.06 108 LYS A CA 1
ATOM 843 C C . LYS A 1 108 ? 1.004 -13.760 -16.270 1.00 91.06 108 LYS A C 1
ATOM 845 O O . LYS A 1 108 ? 0.320 -13.092 -15.500 1.00 91.06 108 LYS A O 1
ATOM 850 N N . ILE A 1 109 ? 2.271 -13.461 -16.515 1.00 93.50 109 ILE A N 1
ATOM 851 C CA . ILE A 1 109 ? 2.954 -12.285 -15.979 1.00 93.50 109 ILE A CA 1
ATOM 852 C C . ILE A 1 109 ? 3.365 -11.427 -17.164 1.00 93.50 109 ILE A C 1
ATOM 854 O O . ILE A 1 109 ? 4.164 -11.851 -17.991 1.00 93.50 109 ILE A O 1
ATOM 858 N N . TYR A 1 110 ? 2.826 -10.221 -17.235 1.00 95.00 110 TYR A N 1
ATOM 859 C CA . TYR A 1 110 ? 3.078 -9.289 -18.320 1.00 95.00 110 TYR A CA 1
ATOM 860 C C . TYR A 1 110 ? 4.214 -8.362 -17.918 1.00 95.00 110 TYR A C 1
ATOM 862 O O . TYR A 1 110 ? 4.170 -7.775 -16.838 1.00 95.00 110 TYR A O 1
ATOM 870 N N . CYS A 1 111 ? 5.231 -8.249 -18.766 1.00 95.75 111 CYS A N 1
ATOM 871 C CA . CYS A 1 111 ? 6.445 -7.497 -18.487 1.00 95.75 111 CYS A CA 1
ATOM 872 C C . CYS A 1 111 ? 6.770 -6.533 -19.627 1.00 95.75 111 CYS A C 1
ATOM 874 O O . CYS A 1 111 ? 6.704 -6.910 -20.789 1.00 95.75 111 CYS A O 1
ATOM 876 N N . THR A 1 112 ? 7.212 -5.323 -19.303 1.00 95.69 112 THR A N 1
ATOM 877 C CA . THR A 1 112 ? 7.778 -4.355 -20.262 1.00 95.69 112 THR A CA 1
ATOM 878 C C . THR A 1 112 ? 9.132 -3.869 -19.758 1.00 95.69 112 THR A C 1
ATOM 880 O O . THR A 1 112 ? 9.464 -4.060 -18.588 1.00 95.69 112 THR A O 1
ATOM 883 N N . THR A 1 113 ? 9.936 -3.231 -20.606 1.00 94.50 113 THR A N 1
ATOM 884 C CA . THR A 1 113 ? 11.179 -2.598 -20.147 1.00 94.50 113 THR A CA 1
ATOM 885 C C . THR A 1 113 ? 10.884 -1.347 -19.322 1.00 94.50 113 THR A C 1
ATOM 887 O O . THR A 1 113 ? 9.981 -0.577 -19.647 1.00 94.50 113 THR A O 1
ATOM 890 N N . VAL A 1 114 ? 11.658 -1.137 -18.253 1.00 92.00 114 VAL A N 1
ATOM 891 C CA . VAL A 1 114 ? 11.578 0.088 -17.435 1.00 92.00 114 VAL A CA 1
ATOM 892 C C . VAL A 1 114 ? 12.108 1.287 -18.220 1.00 92.00 114 VAL A C 1
ATOM 894 O O . VAL A 1 114 ? 11.504 2.354 -18.221 1.00 92.00 114 VAL A O 1
ATOM 897 N N . ASN A 1 115 ? 13.227 1.091 -18.922 1.00 89.00 115 ASN A N 1
ATOM 898 C CA . ASN A 1 115 ? 13.839 2.104 -19.775 1.00 89.00 115 ASN A CA 1
ATOM 899 C C . ASN A 1 115 ? 13.547 1.800 -21.255 1.00 89.00 115 ASN A C 1
ATOM 901 O O . ASN A 1 115 ? 13.453 0.621 -21.621 1.00 89.00 115 ASN A O 1
ATOM 905 N N . PRO A 1 116 ? 13.435 2.821 -22.122 1.00 88.12 116 PRO A N 1
ATOM 906 C CA . PRO A 1 116 ? 13.327 2.615 -23.562 1.00 88.12 116 PRO A CA 1
ATOM 907 C C . PRO A 1 116 ? 14.533 1.842 -24.114 1.00 88.12 116 PRO A C 1
ATOM 909 O O . PRO A 1 116 ? 15.675 2.100 -23.735 1.00 88.12 116 PRO A O 1
ATOM 912 N N . VAL A 1 117 ? 14.279 0.910 -25.032 1.00 90.31 117 VAL A N 1
ATOM 913 C CA . VAL A 1 117 ? 15.306 0.110 -25.715 1.00 90.31 117 VAL A CA 1
ATOM 914 C C . VAL A 1 117 ? 15.125 0.192 -27.231 1.00 90.31 117 VAL A C 1
ATOM 916 O O . VAL A 1 117 ? 14.046 0.525 -27.720 1.00 90.31 117 VAL A O 1
ATOM 919 N N . SER A 1 118 ? 16.177 -0.111 -27.996 1.00 91.81 118 SER A N 1
ATOM 920 C CA . SER A 1 118 ? 16.077 -0.187 -29.459 1.00 91.81 118 SER A CA 1
ATOM 921 C C . SER A 1 118 ? 15.210 -1.374 -29.897 1.00 91.81 118 SER A C 1
ATOM 923 O O . SER A 1 118 ? 15.093 -2.363 -29.173 1.00 91.81 118 SER A O 1
ATOM 925 N N . GLN A 1 119 ? 14.647 -1.318 -31.110 1.00 91.50 119 GLN A N 1
ATOM 926 C CA . GLN A 1 119 ? 13.830 -2.414 -31.658 1.00 91.50 119 GLN A CA 1
ATOM 927 C C . GLN A 1 119 ? 14.579 -3.753 -31.663 1.00 91.50 119 GLN A C 1
ATOM 929 O O . GLN A 1 119 ? 14.050 -4.747 -31.185 1.00 91.50 119 GLN A O 1
ATOM 934 N N . ARG A 1 120 ? 15.856 -3.752 -32.073 1.00 89.88 120 ARG A N 1
ATOM 935 C CA . ARG A 1 120 ? 16.728 -4.938 -32.036 1.00 89.88 120 ARG A CA 1
ATOM 936 C C . ARG A 1 120 ? 16.813 -5.557 -30.637 1.00 89.88 120 ARG A C 1
ATOM 938 O O . ARG A 1 120 ? 16.735 -6.772 -30.505 1.00 89.88 120 ARG A O 1
ATOM 945 N N . ILE A 1 121 ? 16.994 -4.736 -29.599 1.00 89.75 121 ILE A N 1
ATOM 946 C CA . ILE A 1 121 ? 17.054 -5.218 -28.210 1.00 89.75 121 ILE A CA 1
ATOM 947 C C . ILE A 1 121 ? 15.678 -5.720 -27.761 1.00 89.75 121 ILE A C 1
ATOM 949 O O . ILE A 1 121 ? 15.598 -6.758 -27.111 1.00 89.75 121 ILE A O 1
ATOM 953 N N . SER A 1 122 ? 14.604 -5.023 -28.135 1.00 91.44 122 SER A N 1
ATOM 954 C CA . SER A 1 122 ? 13.226 -5.434 -27.852 1.00 91.44 122 SER A CA 1
ATOM 955 C C . SER A 1 122 ? 12.914 -6.819 -28.432 1.00 91.44 122 SER A C 1
ATOM 957 O O . SER A 1 122 ? 12.394 -7.667 -27.715 1.00 91.44 122 SER A O 1
ATOM 959 N N . ASP A 1 123 ? 13.324 -7.096 -29.673 1.00 91.56 123 ASP A N 1
ATOM 960 C CA . ASP A 1 123 ? 13.145 -8.410 -30.303 1.00 91.56 123 ASP A CA 1
ATOM 961 C C . ASP A 1 123 ? 13.959 -9.509 -29.598 1.00 91.56 123 ASP A C 1
ATOM 963 O O . ASP A 1 123 ? 13.472 -10.622 -29.410 1.00 91.56 123 ASP A O 1
ATOM 967 N N . LEU A 1 124 ? 15.185 -9.207 -29.149 1.00 89.56 124 LEU A N 1
ATOM 968 C CA . LEU A 1 124 ? 15.991 -10.153 -28.364 1.00 89.56 124 LEU A CA 1
ATOM 969 C C . LEU A 1 124 ? 15.349 -10.478 -27.009 1.00 89.56 124 LEU A C 1
ATOM 971 O O . LEU A 1 124 ? 15.385 -11.631 -26.575 1.00 89.56 124 LEU A O 1
ATOM 975 N N . ILE A 1 125 ? 14.764 -9.478 -26.344 1.00 90.56 125 ILE A N 1
ATOM 976 C CA . ILE A 1 125 ? 14.019 -9.670 -25.094 1.00 90.56 125 ILE A CA 1
ATOM 977 C C . ILE A 1 125 ? 12.801 -10.561 -25.347 1.00 90.56 125 ILE A C 1
ATOM 979 O O . ILE A 1 125 ? 12.597 -11.523 -24.611 1.00 90.56 125 ILE A O 1
ATOM 983 N N . ASP A 1 126 ? 12.037 -10.274 -26.402 1.00 91.38 126 ASP A N 1
ATOM 984 C CA . ASP A 1 126 ? 10.852 -11.034 -26.803 1.00 91.38 126 ASP A CA 1
ATOM 985 C C . ASP A 1 126 ? 11.193 -12.516 -27.020 1.00 91.38 126 ASP A C 1
ATOM 987 O O . ASP A 1 126 ? 10.614 -13.395 -26.384 1.00 91.38 126 ASP A O 1
ATOM 991 N N . ILE A 1 127 ? 12.234 -12.799 -27.813 1.00 88.12 127 ILE A N 1
ATOM 992 C CA . ILE A 1 127 ? 12.733 -14.162 -28.059 1.00 88.12 127 ILE A CA 1
ATOM 993 C C . ILE A 1 127 ? 13.176 -14.833 -26.754 1.00 88.12 127 ILE A C 1
ATOM 995 O O . ILE A 1 127 ? 12.850 -15.993 -26.513 1.00 88.12 127 ILE A O 1
ATOM 999 N N . SER A 1 128 ? 13.908 -14.113 -25.898 1.00 85.94 128 SER A N 1
ATOM 1000 C CA . SER A 1 128 ? 14.405 -14.661 -24.633 1.00 85.94 128 SER A CA 1
ATOM 1001 C C . SER A 1 128 ? 13.297 -14.940 -23.613 1.00 85.94 128 SER A C 1
ATOM 1003 O O . SER A 1 128 ? 13.522 -15.736 -22.698 1.00 85.94 128 SER A O 1
ATOM 1005 N N . LEU A 1 129 ? 12.154 -14.255 -23.704 1.00 85.44 129 LEU A N 1
ATOM 1006 C CA . LEU A 1 129 ? 11.022 -14.411 -22.789 1.00 85.44 129 LEU A CA 1
ATOM 1007 C C . LEU A 1 129 ? 9.940 -15.353 -23.331 1.00 85.44 129 LEU A C 1
ATOM 1009 O O . LEU A 1 129 ? 9.206 -15.921 -22.526 1.00 85.44 129 LEU A O 1
ATOM 1013 N N . SER A 1 130 ? 9.897 -15.577 -24.647 1.00 79.62 130 SER A N 1
ATOM 1014 C CA . SER A 1 130 ? 8.935 -16.431 -25.367 1.00 79.62 130 SER A CA 1
ATOM 1015 C C . SER A 1 130 ? 9.127 -17.943 -25.161 1.00 79.62 130 SER A C 1
ATOM 1017 O O . SER A 1 130 ? 8.674 -18.747 -25.976 1.00 79.62 130 SER A O 1
ATOM 1019 N N . ASP A 1 131 ? 9.797 -18.361 -24.087 1.00 78.44 131 ASP A N 1
ATOM 1020 C CA . ASP A 1 131 ? 9.908 -19.776 -23.736 1.00 78.44 131 ASP A CA 1
ATOM 1021 C C . ASP A 1 131 ? 8.496 -20.352 -23.479 1.00 78.44 131 ASP A C 1
ATOM 1023 O O . ASP A 1 131 ? 7.795 -19.845 -22.602 1.00 78.44 131 ASP A O 1
ATOM 1027 N N . PRO A 1 132 ? 8.059 -21.413 -24.188 1.00 71.38 132 PRO A N 1
ATOM 1028 C CA . PRO A 1 132 ? 6.735 -22.015 -24.001 1.00 71.38 132 PRO A CA 1
ATOM 1029 C C . PRO A 1 132 ? 6.461 -22.512 -22.575 1.00 71.38 132 PRO A C 1
ATOM 1031 O O . PRO A 1 132 ? 5.306 -22.703 -22.195 1.00 71.38 132 PRO A O 1
ATOM 1034 N N . SER A 1 133 ? 7.515 -22.760 -21.794 1.00 73.69 133 SER A N 1
ATOM 1035 C CA . SER A 1 133 ? 7.426 -23.162 -20.388 1.00 73.69 133 SER A CA 1
ATOM 1036 C C . SER A 1 133 ? 7.326 -21.976 -19.417 1.00 73.69 133 SER A C 1
ATOM 1038 O O . SER A 1 133 ? 7.002 -22.161 -18.242 1.00 73.69 133 SER A O 1
ATOM 1040 N N . SER A 1 134 ? 7.573 -20.754 -19.897 1.00 77.75 134 SER A N 1
ATOM 1041 C CA . SER A 1 134 ? 7.528 -19.517 -19.124 1.00 77.75 134 SER A CA 1
ATOM 1042 C C . SER A 1 134 ? 6.132 -18.896 -19.163 1.00 77.75 134 SER A C 1
ATOM 1044 O O . SER A 1 134 ? 5.516 -18.742 -20.213 1.00 77.75 134 SER A O 1
ATOM 1046 N N . SER A 1 135 ? 5.629 -18.464 -18.006 1.00 85.31 135 SER A N 1
ATOM 1047 C CA . SER A 1 135 ? 4.383 -17.693 -17.913 1.00 85.31 135 SER A CA 1
ATOM 1048 C C . SER A 1 135 ? 4.577 -16.200 -18.215 1.00 85.31 135 SER A C 1
ATOM 1050 O O . SER A 1 135 ? 3.652 -15.418 -17.994 1.00 85.31 135 SER A O 1
ATOM 1052 N N . LEU A 1 136 ? 5.779 -15.783 -18.629 1.00 89.38 136 LEU A N 1
ATOM 1053 C CA . LEU A 1 136 ? 6.112 -14.389 -18.914 1.00 89.38 136 LEU A CA 1
ATOM 1054 C C . LEU A 1 136 ? 5.661 -14.004 -20.326 1.00 89.38 136 LEU A C 1
ATOM 1056 O O . LEU A 1 136 ? 5.941 -14.708 -21.289 1.00 89.38 136 LEU A O 1
ATOM 1060 N N . VAL A 1 137 ? 5.012 -12.853 -20.446 1.00 91.94 137 VAL A N 1
ATOM 1061 C CA . VAL A 1 137 ? 4.603 -12.247 -21.714 1.00 91.94 137 VAL A CA 1
ATOM 1062 C C . VAL A 1 137 ? 5.288 -10.897 -21.823 1.00 91.94 137 VAL A C 1
ATOM 1064 O O . VAL A 1 137 ? 5.107 -10.036 -20.960 1.00 91.94 137 VAL A O 1
ATOM 1067 N N . TYR A 1 138 ? 6.084 -10.710 -22.871 1.00 94.25 138 TYR A N 1
ATOM 1068 C CA . TYR A 1 138 ? 6.730 -9.432 -23.124 1.00 94.25 138 TYR A CA 1
ATOM 1069 C C . TYR A 1 138 ? 5.781 -8.475 -23.848 1.00 94.25 138 TYR A C 1
ATOM 1071 O O . TYR A 1 138 ? 5.148 -8.823 -24.842 1.00 94.25 138 TYR A O 1
ATOM 1079 N N . LEU A 1 139 ? 5.692 -7.253 -23.338 1.00 93.88 139 LEU A N 1
ATOM 1080 C CA . LEU A 1 139 ? 4.971 -6.141 -23.928 1.00 93.88 139 LEU A CA 1
ATOM 1081 C C . LEU A 1 139 ? 5.988 -5.125 -24.439 1.00 93.88 139 LEU A C 1
ATOM 1083 O O . LEU A 1 139 ? 6.904 -4.723 -23.722 1.00 93.88 139 LEU A O 1
ATOM 1087 N N . ARG A 1 140 ? 5.811 -4.693 -25.689 1.00 91.69 140 ARG A N 1
ATOM 1088 C CA . ARG A 1 140 ? 6.727 -3.750 -26.351 1.00 91.69 140 ARG A CA 1
ATOM 1089 C C . ARG A 1 140 ? 6.528 -2.307 -25.895 1.00 91.69 140 ARG A C 1
ATOM 1091 O O . ARG A 1 140 ? 7.375 -1.463 -26.174 1.00 91.69 140 ARG A O 1
ATOM 1098 N N . SER A 1 141 ? 5.413 -2.010 -25.228 1.00 91.00 141 SER A N 1
ATOM 1099 C CA . SER A 1 141 ? 5.092 -0.664 -24.774 1.00 91.00 141 SER A CA 1
ATOM 1100 C C . SER A 1 141 ? 4.616 -0.646 -23.314 1.00 91.00 141 SER A C 1
ATOM 1102 O O . SER A 1 141 ? 3.854 -1.523 -22.893 1.00 91.00 141 SER A O 1
ATOM 1104 N N . PRO A 1 142 ? 4.998 0.385 -22.538 1.00 93.25 142 PRO A N 1
ATOM 1105 C CA . PRO A 1 142 ? 4.427 0.632 -21.218 1.00 93.25 142 PRO A CA 1
ATOM 1106 C C . PRO A 1 142 ? 2.907 0.802 -21.197 1.00 93.25 142 PRO A C 1
ATOM 1108 O O . PRO A 1 142 ? 2.261 0.401 -20.233 1.00 93.25 142 PRO A O 1
ATOM 1111 N N . SER A 1 143 ? 2.326 1.375 -22.254 1.00 93.56 143 SER A N 1
ATOM 1112 C CA . SER A 1 143 ? 0.882 1.609 -22.331 1.00 93.56 143 SER A CA 1
ATOM 1113 C C . SER A 1 143 ? 0.092 0.308 -22.440 1.00 93.56 143 SER A C 1
ATOM 1115 O O . SER A 1 143 ? -1.024 0.237 -21.933 1.00 93.56 143 SER A O 1
ATOM 1117 N N . ASP A 1 144 ? 0.662 -0.744 -23.031 1.00 94.38 144 ASP A N 1
ATOM 1118 C CA . ASP A 1 144 ? 0.035 -2.066 -23.020 1.00 94.38 144 ASP A CA 1
ATOM 1119 C C . ASP A 1 144 ? 0.033 -2.670 -21.613 1.00 94.38 144 ASP A C 1
ATOM 1121 O O . ASP A 1 144 ? -0.956 -3.283 -21.213 1.00 94.38 144 ASP A O 1
ATOM 1125 N N . LEU A 1 145 ? 1.080 -2.430 -20.814 1.00 94.81 145 LEU A N 1
ATOM 1126 C CA . LEU A 1 145 ? 1.097 -2.868 -19.418 1.00 94.81 145 LEU A CA 1
ATOM 1127 C C . LEU A 1 145 ? 0.031 -2.122 -18.592 1.00 94.81 145 LEU A C 1
ATOM 1129 O O . LEU A 1 145 ? -0.645 -2.736 -17.766 1.00 94.81 145 LEU A O 1
ATOM 1133 N N . SER A 1 146 ? -0.187 -0.829 -18.863 1.00 95.25 146 SER A N 1
ATOM 1134 C CA . SER A 1 146 ? -1.287 -0.056 -18.265 1.00 95.25 146 SER A CA 1
ATOM 1135 C C . SER A 1 146 ? -2.664 -0.635 -18.603 1.00 95.25 146 SER A C 1
ATOM 1137 O O . SER A 1 146 ? -3.529 -0.690 -17.729 1.00 95.25 146 SER A O 1
ATOM 1139 N N . LYS A 1 147 ? -2.873 -1.128 -19.834 1.00 94.81 147 LYS A N 1
ATOM 1140 C CA . LYS A 1 147 ? -4.126 -1.807 -20.218 1.00 94.81 147 LYS A CA 1
ATOM 1141 C C . LYS A 1 147 ? -4.330 -3.100 -19.432 1.00 94.81 147 LYS A C 1
ATOM 1143 O O . LYS A 1 147 ? -5.424 -3.317 -18.924 1.00 94.81 147 LYS A O 1
ATOM 1148 N N . VAL A 1 148 ? -3.281 -3.908 -19.257 1.00 95.06 148 VAL A N 1
ATOM 1149 C CA . VAL A 1 148 ? -3.349 -5.133 -18.437 1.00 95.06 148 VAL A CA 1
ATOM 1150 C C . VAL A 1 148 ? -3.745 -4.812 -16.991 1.00 95.06 148 VAL A C 1
ATOM 1152 O O . VAL A 1 148 ? -4.554 -5.525 -16.397 1.00 95.06 148 VAL A O 1
ATOM 1155 N N . ALA A 1 149 ? -3.219 -3.725 -16.415 1.00 95.06 149 ALA A N 1
ATOM 1156 C CA . ALA A 1 149 ? -3.633 -3.270 -15.087 1.00 95.06 149 ALA A CA 1
ATOM 1157 C C . ALA A 1 149 ? -5.124 -2.878 -15.062 1.00 95.06 149 ALA A C 1
ATOM 1159 O O . ALA A 1 149 ? -5.870 -3.337 -14.194 1.00 95.06 149 ALA A O 1
ATOM 1160 N N . LYS A 1 150 ? -5.583 -2.120 -16.065 1.00 94.81 150 LYS A N 1
ATOM 1161 C CA . LYS A 1 150 ? -6.987 -1.709 -16.210 1.00 94.81 150 LYS A CA 1
ATOM 1162 C C . LYS A 1 150 ? -7.950 -2.887 -16.338 1.00 94.81 150 LYS A C 1
ATOM 1164 O O . LYS A 1 150 ? -9.007 -2.882 -15.715 1.00 94.81 150 LYS A O 1
ATOM 1169 N N . GLU A 1 151 ? -7.591 -3.910 -17.110 1.00 94.12 151 GLU A N 1
ATOM 1170 C CA . GLU A 1 151 ? -8.392 -5.132 -17.281 1.00 94.12 151 GLU A CA 1
ATOM 1171 C C . GLU A 1 151 ? -8.588 -5.892 -15.963 1.00 94.12 151 GLU A C 1
ATOM 1173 O O . GLU A 1 151 ? -9.598 -6.569 -15.773 1.00 94.12 151 GLU A O 1
ATOM 1178 N N . ARG A 1 152 ? -7.658 -5.738 -15.013 1.00 93.62 152 ARG A N 1
ATOM 1179 C CA . ARG A 1 152 ? -7.777 -6.268 -13.647 1.00 93.62 152 ARG A CA 1
ATOM 1180 C C . ARG A 1 152 ? -8.571 -5.362 -12.701 1.00 93.62 152 ARG A C 1
ATOM 1182 O O . ARG A 1 152 ? -8.690 -5.694 -11.523 1.00 93.62 152 ARG A O 1
ATOM 1189 N N . GLY A 1 153 ? -9.096 -4.241 -13.194 1.00 94.38 153 GLY A N 1
ATOM 1190 C CA . GLY A 1 153 ? -9.767 -3.225 -12.387 1.00 94.38 153 GLY A CA 1
ATOM 1191 C C . GLY A 1 153 ? -8.812 -2.397 -11.525 1.00 94.38 153 GLY A C 1
ATOM 1192 O O . GLY A 1 153 ? -9.249 -1.857 -10.514 1.00 94.38 153 GLY A O 1
ATOM 1193 N N . LEU A 1 154 ? -7.528 -2.333 -11.893 1.00 95.62 154 LEU A N 1
ATOM 1194 C CA . LEU A 1 154 ? -6.500 -1.559 -11.194 1.00 95.62 154 LEU A CA 1
ATOM 1195 C C . LEU A 1 154 ? -6.206 -0.246 -11.935 1.00 95.62 154 LEU A C 1
ATOM 1197 O O . LEU A 1 154 ? -6.609 -0.056 -13.087 1.00 95.62 154 LEU A O 1
ATOM 1201 N N . SER A 1 155 ? -5.465 0.655 -11.291 1.00 95.00 155 SER A N 1
ATOM 1202 C CA . SER A 1 155 ? -5.023 1.909 -11.915 1.00 95.00 155 SER A CA 1
ATOM 1203 C C . SER A 1 155 ? -4.130 1.696 -13.149 1.00 95.00 155 SER A C 1
ATOM 1205 O O . SER A 1 155 ? -3.200 0.889 -13.141 1.00 95.00 155 SER A O 1
ATOM 1207 N N . GLU A 1 156 ? -4.355 2.489 -14.201 1.00 95.56 156 GLU A N 1
ATOM 1208 C CA . GLU A 1 156 ? -3.510 2.528 -15.407 1.00 95.56 156 GLU A CA 1
ATOM 1209 C C . GLU A 1 156 ? -2.126 3.144 -15.142 1.00 95.56 156 GLU A C 1
ATOM 1211 O O . GLU A 1 156 ? -1.184 2.912 -15.905 1.00 95.56 156 GLU A O 1
ATOM 1216 N N . LYS A 1 157 ? -1.985 3.940 -14.074 1.00 97.00 157 LYS A N 1
ATOM 1217 C CA . LYS A 1 157 ? -0.703 4.524 -13.666 1.00 97.00 157 LYS A CA 1
ATOM 1218 C C . LYS A 1 157 ? 0.123 3.445 -12.974 1.00 97.00 157 LYS A C 1
ATOM 1220 O O . LYS A 1 157 ? -0.341 2.834 -12.014 1.00 97.00 157 LYS A O 1
ATOM 1225 N N . ILE A 1 158 ? 1.340 3.215 -13.455 1.00 97.00 158 ILE A N 1
ATOM 1226 C CA . ILE A 1 158 ? 2.206 2.142 -12.963 1.00 97.00 158 ILE A CA 1
ATOM 1227 C C . ILE A 1 158 ? 3.393 2.737 -12.217 1.00 97.00 158 ILE A C 1
ATOM 1229 O O . ILE A 1 158 ? 4.063 3.636 -12.722 1.00 97.00 158 ILE A O 1
ATOM 1233 N N . LEU A 1 159 ? 3.681 2.179 -11.045 1.00 97.19 159 LEU A N 1
ATOM 1234 C CA . LEU A 1 159 ? 4.892 2.447 -10.282 1.00 97.19 159 LEU A CA 1
ATOM 1235 C C . LEU A 1 159 ? 5.731 1.170 -10.216 1.00 97.19 159 LEU A C 1
ATOM 1237 O O . LEU A 1 159 ? 5.301 0.159 -9.661 1.00 97.19 159 LEU A O 1
ATOM 1241 N N . VAL A 1 160 ? 6.927 1.209 -10.795 1.00 96.50 160 VAL A N 1
ATOM 1242 C CA . VAL A 1 160 ? 7.875 0.094 -10.751 1.00 96.50 160 VAL A CA 1
ATOM 1243 C C . VAL A 1 160 ? 8.639 0.170 -9.442 1.00 96.50 160 VAL A C 1
ATOM 1245 O O . VAL A 1 160 ? 9.357 1.139 -9.212 1.00 96.50 160 VAL A O 1
ATOM 1248 N N . VAL A 1 161 ? 8.479 -0.837 -8.588 1.00 95.31 161 VAL A N 1
ATOM 1249 C CA . VAL A 1 161 ? 9.064 -0.845 -7.242 1.00 95.31 161 VAL A CA 1
ATOM 1250 C C . VAL A 1 161 ? 10.141 -1.923 -7.106 1.00 95.31 161 VAL A C 1
ATOM 1252 O O . VAL A 1 161 ? 9.972 -3.029 -7.645 1.00 95.31 161 VAL A O 1
ATOM 1255 N N . PRO A 1 162 ? 11.228 -1.639 -6.365 1.00 91.00 162 PRO A N 1
ATOM 1256 C CA . PRO A 1 162 ? 12.235 -2.632 -6.033 1.00 91.00 162 PRO A CA 1
ATOM 1257 C C . PRO A 1 162 ? 11.673 -3.659 -5.040 1.00 91.00 162 PRO A C 1
ATOM 1259 O O . PRO A 1 162 ? 10.545 -3.562 -4.547 1.00 91.00 162 PRO A O 1
ATOM 1262 N N . ARG A 1 163 ? 12.481 -4.672 -4.707 1.00 88.81 163 ARG A N 1
ATOM 1263 C CA . ARG A 1 163 ? 12.063 -5.735 -3.777 1.00 88.81 163 ARG A CA 1
ATOM 1264 C C . ARG A 1 163 ? 11.799 -5.211 -2.367 1.00 88.81 163 ARG A C 1
ATOM 1266 O O . ARG A 1 163 ? 10.884 -5.700 -1.707 1.00 88.81 163 ARG A O 1
ATOM 1273 N N . THR A 1 164 ? 12.636 -4.291 -1.901 1.00 88.69 164 THR A N 1
ATOM 1274 C CA . THR A 1 164 ? 12.683 -3.852 -0.506 1.00 88.69 164 THR A CA 1
ATOM 1275 C C . THR A 1 164 ? 11.922 -2.544 -0.309 1.00 88.69 164 THR A C 1
ATOM 1277 O O . THR A 1 164 ? 12.199 -1.593 -1.034 1.00 88.69 164 THR A O 1
ATOM 1280 N N . PRO A 1 165 ? 11.017 -2.464 0.679 1.00 92.62 165 PRO A N 1
ATOM 1281 C CA . PRO A 1 165 ? 10.362 -1.212 1.041 1.00 92.62 165 PRO A CA 1
ATOM 1282 C C . PRO A 1 165 ? 11.325 -0.248 1.746 1.00 92.62 165 PRO A C 1
ATOM 1284 O O . PRO A 1 165 ? 12.374 -0.658 2.251 1.00 92.62 165 PRO A O 1
ATOM 1287 N N . ILE A 1 166 ? 10.921 1.018 1.846 1.00 92.69 166 ILE A N 1
ATOM 1288 C CA . ILE A 1 166 ? 11.682 2.078 2.518 1.00 92.69 166 ILE A CA 1
ATOM 1289 C C . ILE A 1 166 ? 11.135 2.377 3.916 1.00 92.69 166 ILE A C 1
ATOM 1291 O O . ILE A 1 166 ? 10.039 1.959 4.298 1.00 92.69 166 ILE A O 1
ATOM 1295 N N . SER A 1 167 ? 11.909 3.099 4.726 1.00 92.31 167 SER A N 1
ATOM 1296 C CA . SER A 1 167 ? 11.465 3.534 6.046 1.00 92.31 167 SER A CA 1
ATOM 1297 C C . SER A 1 167 ? 10.828 4.919 6.049 1.00 92.31 167 SER A C 1
ATOM 1299 O O . SER A 1 167 ? 11.103 5.752 5.197 1.00 92.31 167 SER A O 1
ATOM 1301 N N . TYR A 1 168 ? 10.079 5.225 7.115 1.00 93.38 168 TYR A N 1
ATOM 1302 C CA . TYR A 1 168 ? 9.619 6.591 7.390 1.00 93.38 168 TYR A CA 1
ATOM 1303 C C . TYR A 1 168 ? 10.763 7.626 7.477 1.00 93.38 168 TYR A C 1
ATOM 1305 O O . TYR A 1 168 ? 10.550 8.816 7.264 1.00 93.38 168 TYR A O 1
ATOM 1313 N N . LYS A 1 169 ? 11.991 7.197 7.797 1.00 91.31 169 LYS A N 1
ATOM 1314 C CA . LYS A 1 169 ? 13.149 8.100 7.850 1.00 91.31 169 LYS A CA 1
ATOM 1315 C C . LYS A 1 169 ? 13.667 8.458 6.453 1.00 91.31 169 LYS A C 1
ATOM 1317 O O . LYS A 1 169 ? 14.269 9.515 6.315 1.00 91.31 169 LYS A O 1
ATOM 1322 N N . ASP A 1 170 ? 13.390 7.613 5.461 1.00 91.12 170 ASP A N 1
ATOM 1323 C CA . ASP A 1 170 ? 13.884 7.744 4.085 1.00 91.12 170 ASP A CA 1
ATOM 1324 C C . ASP A 1 170 ? 12.892 8.490 3.175 1.00 91.12 170 ASP A C 1
ATOM 1326 O O . ASP A 1 170 ? 13.230 8.861 2.050 1.00 91.12 170 ASP A O 1
ATOM 1330 N N . ILE A 1 171 ? 11.659 8.731 3.640 1.00 93.44 171 ILE A N 1
ATOM 1331 C CA . ILE A 1 171 ? 10.686 9.521 2.877 1.00 93.44 171 ILE A CA 1
ATOM 1332 C C . ILE A 1 171 ? 10.977 11.026 2.956 1.00 93.44 171 ILE A C 1
ATOM 1334 O O . ILE A 1 171 ? 11.442 11.537 3.980 1.00 93.44 171 ILE A O 1
ATOM 1338 N N . SER A 1 172 ? 10.679 11.740 1.870 1.00 93.69 172 SER A N 1
ATOM 1339 C CA . SER A 1 172 ? 10.882 13.181 1.739 1.00 93.69 172 SER A CA 1
ATOM 1340 C C . SER A 1 172 ? 9.987 13.969 2.701 1.00 93.69 172 SER A C 1
ATOM 1342 O O . SER A 1 172 ? 8.956 13.493 3.182 1.00 93.69 172 SER A O 1
ATOM 1344 N N . GLU A 1 173 ? 10.339 15.227 2.963 1.00 93.56 173 GLU A N 1
ATOM 1345 C CA . GLU A 1 173 ? 9.494 16.104 3.783 1.00 93.56 173 GLU A CA 1
ATOM 1346 C C . GLU A 1 173 ? 8.134 16.390 3.125 1.00 93.56 173 GLU A C 1
ATOM 1348 O O . GLU A 1 173 ? 7.144 16.601 3.825 1.00 93.56 173 GLU A O 1
ATOM 1353 N N . ILE A 1 174 ? 8.061 16.380 1.788 1.00 94.75 174 ILE A N 1
ATOM 1354 C CA . ILE A 1 174 ? 6.791 16.490 1.055 1.00 94.75 174 ILE A CA 1
ATOM 1355 C C . ILE A 1 174 ? 5.962 15.221 1.278 1.00 94.75 174 ILE A C 1
ATOM 1357 O O . ILE A 1 174 ? 4.798 15.318 1.669 1.00 94.75 174 ILE A O 1
ATOM 1361 N N . ALA A 1 175 ? 6.574 14.043 1.133 1.00 96.31 175 ALA A N 1
ATOM 1362 C CA . ALA A 1 175 ? 5.913 12.764 1.359 1.00 96.31 175 ALA A CA 1
ATOM 1363 C C . ALA A 1 175 ? 5.380 12.639 2.794 1.00 96.31 175 ALA A C 1
ATOM 1365 O O . ALA A 1 175 ? 4.246 12.208 2.985 1.00 96.31 175 ALA A O 1
ATOM 1366 N N . LYS A 1 176 ? 6.141 13.085 3.806 1.00 95.75 176 LYS A N 1
ATOM 1367 C CA . LYS A 1 176 ? 5.693 13.119 5.213 1.00 95.75 176 LYS A CA 1
ATOM 1368 C C . LYS A 1 176 ? 4.448 13.981 5.412 1.00 95.75 176 LYS A C 1
ATOM 1370 O O . LYS A 1 176 ? 3.554 13.583 6.153 1.00 95.75 176 LYS A O 1
ATOM 1375 N N . ARG A 1 177 ? 4.364 15.139 4.744 1.00 95.69 177 ARG A N 1
ATOM 1376 C CA . ARG A 1 177 ? 3.178 16.014 4.805 1.00 95.69 177 ARG A CA 1
ATOM 1377 C C . ARG A 1 177 ? 1.958 15.373 4.145 1.00 95.69 177 ARG A C 1
ATOM 1379 O O . ARG A 1 177 ? 0.862 15.464 4.688 1.00 95.69 177 ARG A O 1
ATOM 1386 N N . ASN A 1 178 ? 2.158 14.692 3.019 1.00 97.50 178 ASN A N 1
ATOM 1387 C CA . ASN A 1 178 ? 1.077 14.035 2.280 1.00 97.50 178 ASN A CA 1
ATOM 1388 C C . ASN A 1 178 ? 0.647 12.697 2.904 1.00 97.50 178 ASN A C 1
ATOM 1390 O O . ASN A 1 178 ? -0.472 12.245 2.670 1.00 97.50 178 ASN A O 1
ATOM 1394 N N . LEU A 1 179 ? 1.495 12.083 3.734 1.00 97.50 179 LEU A N 1
ATOM 1395 C CA . LEU A 1 179 ? 1.243 10.788 4.368 1.00 97.50 179 LEU A CA 1
ATOM 1396 C C . LEU A 1 179 ? -0.065 10.763 5.164 1.00 97.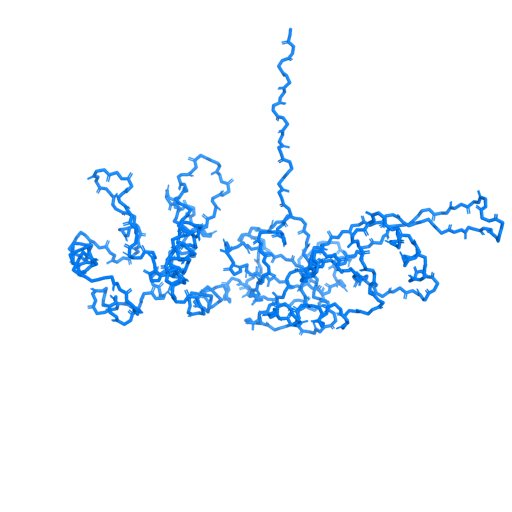50 179 LEU A C 1
ATOM 1398 O O . LEU A 1 179 ? -0.821 9.799 5.062 1.00 97.50 179 LEU A O 1
ATOM 1402 N N . GLN A 1 180 ? -0.351 11.820 5.930 1.00 95.81 180 GLN A N 1
ATOM 1403 C CA . GLN A 1 180 ? -1.577 11.897 6.726 1.00 95.81 180 GLN A CA 1
ATOM 1404 C C . GLN A 1 180 ? -2.830 11.851 5.843 1.00 95.81 180 GLN A C 1
ATOM 1406 O O . GLN A 1 180 ? -3.760 11.096 6.130 1.00 95.81 180 GLN A O 1
ATOM 1411 N N . GLU A 1 181 ? -2.842 12.619 4.755 1.00 97.44 181 GLU A N 1
ATOM 1412 C CA . GLU A 1 181 ? -3.988 12.667 3.849 1.00 97.44 181 GLU A CA 1
ATOM 1413 C C . GLU A 1 181 ? -4.121 11.374 3.032 1.00 97.44 181 GLU A C 1
ATOM 1415 O O . GLU A 1 181 ? -5.226 10.862 2.862 1.00 97.44 181 GLU A O 1
ATOM 1420 N N . ALA A 1 182 ? -3.004 10.768 2.618 1.00 98.31 182 ALA A N 1
ATOM 1421 C CA . ALA A 1 182 ? -3.008 9.480 1.929 1.00 98.31 182 ALA A CA 1
ATOM 1422 C C . ALA A 1 182 ? -3.578 8.350 2.806 1.00 98.31 182 ALA A C 1
ATOM 1424 O O . ALA A 1 182 ? -4.392 7.551 2.341 1.00 98.31 182 ALA A O 1
ATOM 1425 N N . VAL A 1 183 ? -3.213 8.296 4.094 1.00 98.38 183 VAL A N 1
ATOM 1426 C CA . VAL A 1 183 ? -3.765 7.309 5.040 1.00 98.38 183 VAL A CA 1
ATOM 1427 C C . VAL A 1 183 ? -5.274 7.504 5.215 1.00 98.38 183 VAL A C 1
ATOM 1429 O O . VAL A 1 183 ? -6.028 6.531 5.129 1.00 98.38 183 VAL A O 1
ATOM 1432 N N . ARG A 1 184 ? -5.736 8.751 5.382 1.00 98.25 184 ARG A N 1
ATOM 1433 C CA . ARG A 1 184 ? -7.172 9.075 5.442 1.00 98.25 184 ARG A CA 1
ATOM 1434 C C . ARG A 1 184 ? -7.905 8.624 4.184 1.00 98.25 184 ARG A C 1
ATOM 1436 O O . ARG A 1 184 ? -8.955 7.987 4.279 1.00 98.25 184 ARG A O 1
ATOM 1443 N N . PHE A 1 185 ? -7.337 8.916 3.017 1.00 98.06 185 PHE A N 1
ATOM 1444 C CA . PHE A 1 185 ? -7.877 8.510 1.726 1.00 98.06 185 PHE A CA 1
ATOM 1445 C C . PHE A 1 185 ? -8.008 6.982 1.610 1.00 98.06 185 PHE A C 1
ATOM 1447 O O . PHE A 1 185 ? -9.063 6.488 1.202 1.00 98.06 185 PHE A O 1
ATOM 1454 N N . ILE A 1 186 ? -6.992 6.223 2.037 1.00 98.38 186 ILE A N 1
ATOM 1455 C CA . ILE A 1 186 ? -7.017 4.751 2.038 1.00 98.38 186 ILE A CA 1
ATOM 1456 C C . ILE A 1 186 ? -8.121 4.217 2.956 1.00 98.38 186 ILE A C 1
ATOM 1458 O O . ILE A 1 186 ? -8.869 3.323 2.553 1.00 98.38 186 ILE A O 1
ATOM 1462 N N . ILE A 1 187 ? -8.246 4.758 4.173 1.00 98.19 187 ILE A N 1
ATOM 1463 C CA . ILE A 1 187 ? -9.264 4.327 5.144 1.00 98.19 187 ILE A CA 1
ATOM 1464 C C . ILE A 1 187 ? -10.666 4.618 4.616 1.00 98.19 187 ILE A C 1
ATOM 1466 O O . ILE A 1 187 ? -11.527 3.741 4.654 1.00 98.19 187 ILE A O 1
ATOM 1470 N N . LYS A 1 188 ? -10.882 5.823 4.080 1.00 97.25 188 LYS A N 1
ATOM 1471 C CA . LYS A 1 188 ? -12.164 6.245 3.507 1.00 97.25 188 LYS A CA 1
ATOM 1472 C C . LYS A 1 188 ? -12.571 5.367 2.324 1.00 97.25 188 LYS A C 1
ATOM 1474 O O . LYS A 1 188 ? -13.703 4.899 2.268 1.00 97.25 188 LYS A O 1
ATOM 1479 N N . SER A 1 189 ? -11.637 5.086 1.418 1.00 96.31 189 SER A N 1
ATOM 1480 C CA . SER A 1 189 ? -11.881 4.229 0.249 1.00 96.31 189 SER A CA 1
ATOM 1481 C C . SER A 1 189 ? -12.159 2.770 0.633 1.00 96.31 189 SER A C 1
ATOM 1483 O O . SER A 1 189 ? -12.799 2.039 -0.118 1.00 96.31 189 SER A O 1
ATOM 1485 N N . ASN A 1 190 ? -11.727 2.349 1.826 1.00 95.94 190 ASN A N 1
ATOM 1486 C CA . ASN A 1 190 ? -11.903 1.000 2.357 1.00 95.94 190 ASN A CA 1
ATOM 1487 C C . ASN A 1 190 ? -12.765 0.973 3.632 1.00 95.94 190 ASN A C 1
ATOM 1489 O O . ASN A 1 190 ? -12.536 0.140 4.510 1.00 95.94 190 ASN A O 1
ATOM 1493 N N . GLU A 1 191 ? -13.774 1.845 3.742 1.00 96.69 191 GLU A N 1
ATOM 1494 C CA . GLU A 1 191 ? -14.586 2.017 4.959 1.00 96.69 191 GLU A CA 1
ATOM 1495 C C . GLU A 1 191 ? -15.096 0.683 5.538 1.00 96.69 191 GLU A C 1
ATOM 1497 O O . GLU A 1 191 ? -14.918 0.408 6.726 1.00 96.69 191 GLU A O 1
ATOM 1502 N N . LYS A 1 192 ? -15.634 -0.213 4.696 1.00 96.50 192 LYS A N 1
ATOM 1503 C CA . LYS A 1 192 ? -16.130 -1.537 5.126 1.00 96.50 192 LYS A CA 1
ATOM 1504 C C . LYS A 1 192 ? -15.073 -2.367 5.862 1.00 96.50 192 LYS A C 1
ATOM 1506 O O . LYS A 1 192 ? -15.406 -3.072 6.813 1.00 96.50 192 LYS A O 1
ATOM 1511 N N . LEU A 1 193 ? -13.811 -2.290 5.434 1.00 97.00 193 LEU A N 1
ATOM 1512 C CA . LEU A 1 193 ? -12.703 -3.009 6.061 1.00 97.00 193 LEU A CA 1
ATOM 1513 C C . LEU A 1 193 ? -12.424 -2.481 7.467 1.00 97.00 193 LEU A C 1
ATOM 1515 O O . LEU A 1 193 ? -12.230 -3.263 8.389 1.00 97.00 193 LEU A O 1
ATOM 1519 N N . PHE A 1 194 ? -12.428 -1.166 7.643 1.00 98.06 194 PHE A N 1
ATOM 1520 C CA . PHE A 1 194 ? -12.108 -0.539 8.922 1.00 98.06 194 PHE A CA 1
ATOM 1521 C C . PHE A 1 194 ? -13.294 -0.506 9.891 1.00 98.06 194 PHE A C 1
ATOM 1523 O O . PHE A 1 194 ? -13.087 -0.525 11.100 1.00 98.06 194 PHE A O 1
ATOM 1530 N N . ILE A 1 195 ? -14.537 -0.552 9.408 1.00 97.94 195 ILE A N 1
ATOM 1531 C CA . ILE A 1 195 ? -15.703 -0.853 10.255 1.00 97.94 195 ILE A CA 1
ATOM 1532 C C . ILE A 1 195 ? -15.578 -2.258 10.846 1.00 97.94 195 ILE A C 1
ATOM 1534 O O . ILE A 1 195 ? -15.890 -2.479 12.021 1.00 97.94 195 ILE A O 1
ATOM 1538 N N . GLU A 1 196 ? -15.089 -3.212 10.048 1.00 97.94 196 GLU A N 1
ATOM 1539 C CA . GLU A 1 196 ? -14.907 -4.586 10.500 1.00 97.94 196 GLU A CA 1
ATOM 1540 C C . GLU A 1 196 ? -13.971 -4.667 11.712 1.00 97.94 196 GLU A C 1
ATOM 1542 O O . GLU A 1 196 ? -14.244 -5.463 12.609 1.00 97.94 196 GLU A O 1
ATOM 1547 N N . PHE A 1 197 ? -12.965 -3.785 11.814 1.00 98.25 197 PHE A N 1
ATOM 1548 C CA . PHE A 1 197 ? -12.120 -3.649 13.007 1.00 98.25 197 PHE A CA 1
ATOM 1549 C C . PHE A 1 197 ? -12.962 -3.550 14.280 1.00 98.25 197 PHE A C 1
ATOM 1551 O O . PHE A 1 197 ? -12.849 -4.387 15.169 1.00 98.25 197 PHE A O 1
ATOM 1558 N N . PHE A 1 198 ? -13.863 -2.568 14.359 1.00 97.81 198 PHE A N 1
ATOM 1559 C CA . PHE A 1 198 ? -14.689 -2.341 15.546 1.00 97.81 198 PHE A CA 1
ATOM 1560 C C . PHE A 1 198 ? -15.623 -3.523 15.836 1.00 97.81 198 PHE A C 1
ATOM 1562 O O . PHE A 1 198 ? -15.911 -3.834 16.997 1.00 97.81 198 PHE A O 1
ATOM 1569 N N . ASN A 1 199 ? -16.058 -4.224 14.789 1.00 97.62 199 ASN A N 1
ATOM 1570 C CA . ASN A 1 199 ? -16.948 -5.373 14.891 1.00 97.62 199 ASN A CA 1
ATOM 1571 C C . ASN A 1 199 ? -16.274 -6.644 15.424 1.00 97.62 199 ASN A C 1
ATOM 1573 O O . ASN A 1 199 ? -16.972 -7.438 16.069 1.00 97.62 199 ASN A O 1
ATOM 1577 N N . ILE A 1 200 ? -14.976 -6.839 15.160 1.00 97.00 200 ILE A N 1
ATOM 1578 C CA . ILE A 1 200 ? -14.245 -8.075 15.499 1.00 97.00 200 ILE A CA 1
ATOM 1579 C C . ILE A 1 200 ? -13.124 -7.886 16.518 1.00 97.00 200 ILE A C 1
ATOM 1581 O O . ILE A 1 200 ? -12.619 -8.877 17.019 1.00 97.00 200 ILE A O 1
ATOM 1585 N N . ALA A 1 201 ? -12.715 -6.654 16.818 1.00 97.19 201 ALA A N 1
ATOM 1586 C CA . ALA A 1 201 ? -11.589 -6.374 17.701 1.00 97.19 201 ALA A CA 1
ATOM 1587 C C . ALA A 1 201 ? -11.737 -7.053 19.072 1.00 97.19 201 ALA A C 1
ATOM 1589 O O . ALA A 1 201 ? -12.789 -6.950 19.708 1.00 97.19 201 ALA A O 1
ATOM 1590 N N . GLU A 1 202 ? -10.676 -7.711 19.530 1.00 95.56 202 GLU A N 1
ATOM 1591 C CA . GLU A 1 202 ? -10.662 -8.546 20.736 1.00 95.56 202 GLU A CA 1
ATOM 1592 C C . GLU A 1 202 ? -9.757 -7.968 21.836 1.00 95.56 202 GLU A C 1
ATOM 1594 O O . GLU A 1 202 ? -8.901 -7.108 21.563 1.00 95.56 202 GLU A O 1
ATOM 1599 N N . PRO A 1 203 ? -9.926 -8.410 23.098 1.00 97.00 203 PRO A N 1
ATOM 1600 C CA . PRO A 1 203 ? -8.988 -8.090 24.159 1.00 97.00 203 PRO A CA 1
ATOM 1601 C C . PRO A 1 203 ? -7.590 -8.655 23.883 1.00 97.00 203 PRO A C 1
ATOM 1603 O O . PRO A 1 203 ? -7.441 -9.808 23.501 1.00 97.00 203 PRO A O 1
ATOM 1606 N N . ILE A 1 204 ? -6.553 -7.847 24.122 1.00 94.81 204 ILE A N 1
ATOM 1607 C CA . ILE A 1 204 ? -5.148 -8.283 24.026 1.00 94.81 204 ILE A CA 1
ATOM 1608 C C . ILE A 1 204 ? -4.796 -9.143 25.240 1.00 94.81 204 ILE A C 1
ATOM 1610 O O . ILE A 1 204 ? -4.078 -10.133 25.146 1.00 94.81 204 ILE A O 1
ATOM 1614 N N . ASN A 1 205 ? -5.287 -8.734 26.407 1.00 94.00 205 ASN A N 1
ATOM 1615 C CA . ASN A 1 205 ? -5.203 -9.478 27.654 1.00 94.00 205 ASN A CA 1
ATOM 1616 C C . ASN A 1 205 ? -6.371 -9.071 28.566 1.00 94.00 205 ASN A C 1
ATOM 1618 O O . ASN A 1 205 ? -7.182 -8.216 28.213 1.00 94.00 205 ASN A O 1
ATOM 1622 N N . ILE A 1 206 ? -6.424 -9.631 29.775 1.00 91.75 206 ILE A N 1
ATOM 1623 C CA . ILE A 1 206 ? -7.505 -9.381 30.744 1.00 91.75 206 ILE A CA 1
ATOM 1624 C C . ILE A 1 206 ? -7.662 -7.903 31.164 1.00 91.75 206 ILE A C 1
ATOM 1626 O O . ILE A 1 206 ? -8.691 -7.539 31.723 1.00 91.75 206 ILE A O 1
ATOM 1630 N N . ARG A 1 207 ? -6.649 -7.050 30.946 1.00 93.00 207 ARG A N 1
ATOM 1631 C CA . ARG A 1 207 ? -6.639 -5.633 31.362 1.00 93.00 207 ARG A CA 1
ATOM 1632 C C . ARG A 1 207 ? -6.746 -4.646 30.199 1.00 93.00 207 ARG A C 1
ATOM 1634 O O . ARG A 1 207 ? -7.095 -3.487 30.441 1.00 93.00 207 ARG A O 1
ATOM 1641 N N . LEU A 1 208 ? -6.434 -5.069 28.974 1.00 95.31 208 LEU A N 1
ATOM 1642 C CA . LEU A 1 208 ? -6.275 -4.187 27.819 1.00 95.31 208 LEU A CA 1
ATOM 1643 C C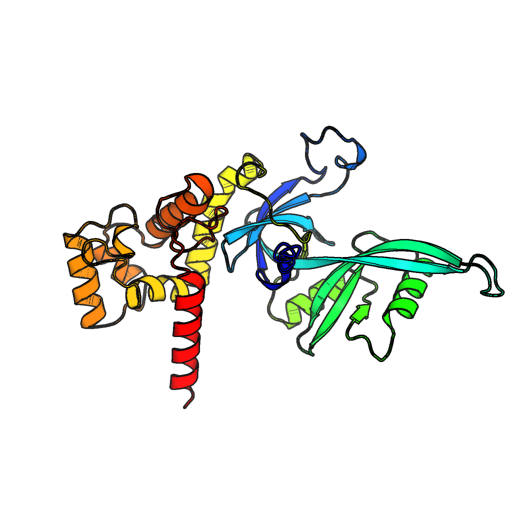 . LEU A 1 208 ? -7.008 -4.728 26.594 1.00 95.31 208 LEU A C 1
ATOM 1645 O O . LEU A 1 208 ? -6.702 -5.819 26.108 1.00 95.31 208 LEU A O 1
ATOM 1649 N N . HIS A 1 209 ? -7.916 -3.920 26.055 1.00 97.56 209 HIS A N 1
ATOM 1650 C CA . HIS A 1 209 ? -8.587 -4.188 24.795 1.00 97.56 209 HIS A CA 1
ATOM 1651 C C . HIS A 1 209 ? -7.901 -3.502 23.609 1.00 97.56 209 HIS A C 1
ATOM 1653 O O . HIS A 1 209 ? -7.394 -2.393 23.736 1.00 97.56 209 HIS A O 1
ATOM 1659 N N . SER A 1 210 ? -7.912 -4.134 22.433 1.00 97.25 210 SER A N 1
ATOM 1660 C CA . SER A 1 210 ? -7.287 -3.592 21.212 1.00 97.25 210 SER A CA 1
ATOM 1661 C C . SER A 1 210 ? -7.833 -2.219 20.799 1.00 97.25 210 SER A C 1
ATOM 1663 O O . SER A 1 210 ? -7.051 -1.325 20.508 1.00 97.25 210 SER A O 1
ATOM 1665 N N . ILE A 1 211 ? -9.155 -2.013 20.843 1.00 97.19 211 ILE A N 1
ATOM 1666 C CA . ILE A 1 211 ? -9.793 -0.700 20.585 1.00 97.19 211 ILE A CA 1
ATOM 1667 C C . ILE A 1 211 ? -9.276 0.397 21.544 1.00 97.19 211 ILE A C 1
ATOM 1669 O O . ILE A 1 211 ? -9.202 1.552 21.149 1.00 97.19 211 ILE A O 1
ATOM 1673 N N . GLU A 1 212 ? -8.855 0.075 22.775 1.00 96.44 212 GLU A N 1
ATOM 1674 C CA . GLU A 1 212 ? -8.292 1.083 23.699 1.00 96.44 212 GLU A CA 1
ATOM 1675 C C . GLU A 1 212 ? -6.924 1.611 23.254 1.00 96.44 212 GLU A C 1
ATOM 1677 O O . GLU A 1 212 ? -6.465 2.628 23.764 1.00 96.44 212 GLU A O 1
ATOM 1682 N N . LEU A 1 213 ? -6.262 0.940 22.305 1.00 96.12 213 LEU A N 1
ATOM 1683 C CA . LEU A 1 213 ? -5.038 1.459 21.693 1.00 96.12 213 LEU A CA 1
ATOM 1684 C C . LEU A 1 213 ? -5.310 2.629 20.743 1.00 96.12 213 LEU A C 1
ATOM 1686 O O . LEU A 1 213 ? -4.359 3.278 20.313 1.00 96.12 213 LEU A O 1
ATOM 1690 N N . LEU A 1 214 ? -6.574 2.895 20.409 1.00 96.25 214 LEU A N 1
ATOM 1691 C CA . LEU A 1 214 ? -6.976 4.075 19.662 1.00 96.25 214 LEU A CA 1
ATOM 1692 C C . LEU A 1 214 ? -7.016 5.300 20.582 1.00 96.25 214 LEU A C 1
ATOM 1694 O O . LEU A 1 214 ? -7.658 5.297 21.638 1.00 96.25 214 LEU A O 1
ATOM 1698 N N . LYS A 1 215 ? -6.363 6.385 20.158 1.00 91.81 215 LYS A N 1
ATOM 1699 C CA . LYS A 1 215 ? -6.320 7.638 20.917 1.00 91.81 215 LYS A CA 1
ATOM 1700 C C . LYS A 1 215 ? -7.738 8.169 21.160 1.00 91.81 215 LYS A C 1
ATOM 1702 O O . LYS A 1 215 ? -8.546 8.269 20.244 1.00 91.81 215 LYS A O 1
ATOM 1707 N N . GLY A 1 216 ? -8.035 8.513 22.412 1.00 89.31 216 GLY A N 1
ATOM 1708 C CA . GLY A 1 216 ? -9.356 9.003 22.824 1.00 89.31 216 GLY A CA 1
ATOM 1709 C C . GLY A 1 216 ? -10.362 7.911 23.210 1.00 89.31 216 GLY A C 1
ATOM 1710 O O . GLY A 1 216 ? -11.444 8.240 23.700 1.00 89.31 216 GLY A O 1
ATOM 1711 N N . VAL A 1 217 ? -10.022 6.622 23.079 1.00 94.50 217 VAL A N 1
ATOM 1712 C CA . VAL A 1 217 ? -10.891 5.521 23.522 1.00 94.50 217 VAL A CA 1
ATOM 1713 C C . VAL A 1 217 ? -10.529 5.069 24.937 1.00 94.50 217 VAL A C 1
ATOM 1715 O O . VAL A 1 217 ? -9.611 4.286 25.152 1.00 94.50 217 VAL A O 1
ATOM 1718 N N . GLY A 1 218 ? -11.297 5.539 25.924 1.00 93.38 218 GLY A N 1
ATOM 1719 C CA . GLY A 1 218 ? -11.213 5.064 27.311 1.00 93.38 218 GLY A CA 1
ATOM 1720 C C . GLY A 1 218 ? -12.187 3.922 27.635 1.00 93.38 218 GLY A C 1
ATOM 1721 O O . GLY A 1 218 ? -13.055 3.571 26.835 1.00 93.38 218 GLY A O 1
ATOM 1722 N N . LYS A 1 219 ? -12.120 3.399 28.869 1.00 94.81 219 LYS A N 1
ATOM 1723 C CA . LYS A 1 219 ? -12.956 2.280 29.362 1.00 94.81 219 LYS A CA 1
ATOM 1724 C C . LYS A 1 219 ? -14.466 2.491 29.180 1.00 94.81 219 LYS A C 1
ATOM 1726 O O . LYS A 1 219 ? -15.177 1.553 28.829 1.00 94.81 219 LYS A O 1
ATOM 1731 N N . LYS A 1 220 ? -14.963 3.716 29.397 1.00 95.44 220 LYS A N 1
ATOM 1732 C CA . LYS A 1 220 ? -16.389 4.051 29.229 1.00 95.44 220 LYS A CA 1
ATOM 1733 C C . LYS A 1 220 ? -16.818 3.945 27.764 1.00 95.44 220 LYS A C 1
ATOM 1735 O O . LYS A 1 220 ? -17.801 3.275 27.471 1.00 95.44 220 LYS A O 1
ATOM 1740 N N . THR A 1 221 ? -16.059 4.568 26.863 1.00 96.44 221 THR A N 1
ATOM 1741 C CA . THR A 1 221 ? -16.313 4.531 25.416 1.00 96.44 221 THR A CA 1
ATOM 1742 C C . THR A 1 221 ? -16.206 3.108 24.879 1.00 96.44 221 THR A C 1
ATOM 1744 O O . THR A 1 221 ? -17.081 2.674 24.134 1.00 96.44 221 THR A O 1
ATOM 1747 N N . LEU A 1 222 ? -15.189 2.354 25.317 1.00 96.81 222 LEU A N 1
ATOM 1748 C CA . LEU A 1 222 ? -15.042 0.937 24.993 1.00 96.81 222 LEU A CA 1
ATOM 1749 C C . LEU A 1 222 ? -16.298 0.155 25.383 1.00 96.81 222 LEU A C 1
ATOM 1751 O O . LEU A 1 222 ? -16.853 -0.543 24.543 1.00 96.81 222 LEU A O 1
ATOM 1755 N N . LYS A 1 223 ? -16.768 0.292 26.629 1.00 96.81 223 LYS A N 1
ATOM 1756 C CA . LYS A 1 223 ? -17.969 -0.406 27.102 1.00 96.81 223 LYS A CA 1
ATOM 1757 C C . LYS A 1 223 ? -19.176 -0.114 26.204 1.00 96.81 223 LYS A C 1
ATOM 1759 O O . LYS A 1 223 ? -19.828 -1.051 25.760 1.00 96.81 223 LYS A O 1
ATOM 1764 N N . THR A 1 224 ? -19.412 1.152 25.852 1.00 97.25 224 THR A N 1
ATOM 1765 C CA . THR A 1 224 ? -20.494 1.529 24.926 1.00 97.25 224 THR A CA 1
ATOM 1766 C C . THR A 1 224 ? -20.326 0.900 23.537 1.00 97.25 224 THR A C 1
ATOM 1768 O O . THR A 1 224 ? -21.304 0.412 22.970 1.00 97.25 224 THR A O 1
ATOM 1771 N N . LEU A 1 225 ? -19.108 0.876 22.981 1.00 97.12 225 LEU A N 1
ATOM 1772 C CA . LEU A 1 225 ? -18.831 0.238 21.686 1.00 97.12 225 LEU A CA 1
ATOM 1773 C C . LEU A 1 225 ? -19.111 -1.271 21.724 1.00 97.12 225 LEU A C 1
ATOM 1775 O O . LEU A 1 225 ? -19.739 -1.795 20.804 1.00 97.12 225 LEU A O 1
ATOM 1779 N N . LEU A 1 226 ? -18.666 -1.953 22.785 1.00 96.81 226 LEU A N 1
ATOM 1780 C CA . LEU A 1 226 ? -18.853 -3.392 22.976 1.00 96.81 226 LEU A CA 1
ATOM 1781 C C . LEU A 1 226 ? -20.339 -3.752 23.127 1.00 96.81 226 LEU A C 1
ATOM 1783 O O . LEU A 1 226 ? -20.837 -4.603 22.396 1.00 96.81 226 LEU A O 1
ATOM 1787 N N . GLU A 1 227 ? -21.074 -3.037 23.980 1.00 96.94 227 GLU A N 1
ATOM 1788 C CA . GLU A 1 227 ? -22.517 -3.247 24.160 1.00 96.94 227 GLU A CA 1
ATOM 1789 C C . GLU A 1 227 ? -23.303 -2.980 22.866 1.00 96.94 227 GLU A C 1
ATOM 1791 O O . GLU A 1 227 ? -24.260 -3.688 22.549 1.00 96.94 227 GLU A O 1
ATOM 1796 N N . THR A 1 228 ? -22.901 -1.968 22.090 1.00 96.62 228 THR A N 1
ATOM 1797 C CA . THR A 1 228 ? -23.562 -1.645 20.817 1.00 96.62 228 THR A CA 1
ATOM 1798 C C . THR A 1 228 ? -23.317 -2.741 19.783 1.00 96.62 228 THR A C 1
ATOM 1800 O O . THR A 1 228 ? -24.278 -3.233 19.191 1.00 96.62 228 THR A O 1
ATOM 1803 N N . ARG A 1 229 ? -22.062 -3.186 19.610 1.00 95.94 229 ARG A N 1
ATOM 1804 C CA . ARG A 1 229 ? -21.716 -4.223 18.619 1.00 95.94 229 ARG A CA 1
ATOM 1805 C C . ARG A 1 229 ? -22.242 -5.614 18.974 1.00 95.94 229 ARG A C 1
ATOM 1807 O O . ARG A 1 229 ? -22.347 -6.454 18.081 1.00 95.94 229 ARG A O 1
ATOM 1814 N N . GLU A 1 230 ? -22.502 -5.883 20.255 1.00 95.38 230 GLU A N 1
ATOM 1815 C CA . GLU A 1 230 ? -23.158 -7.113 20.717 1.00 95.38 230 GLU A CA 1
ATOM 1816 C C . GLU A 1 230 ? -24.632 -7.140 20.309 1.00 95.38 230 GLU A C 1
ATOM 1818 O O . GLU A 1 230 ? -25.125 -8.175 19.870 1.00 95.38 230 GLU A O 1
ATOM 1823 N N . ARG A 1 231 ? -25.318 -5.992 20.381 1.00 95.44 231 ARG A N 1
ATOM 1824 C CA . ARG A 1 231 ? -26.710 -5.857 19.926 1.00 95.44 231 ARG A CA 1
ATOM 1825 C C . ARG A 1 231 ? -26.818 -5.904 18.405 1.00 95.44 231 ARG A C 1
ATOM 1827 O O . ARG A 1 231 ? -27.653 -6.621 17.864 1.00 95.44 231 ARG A O 1
ATOM 1834 N N . LYS A 1 232 ? -26.000 -5.109 17.711 1.00 95.94 232 LYS A N 1
ATOM 1835 C CA . LYS A 1 232 ? -25.973 -5.026 16.248 1.00 95.94 232 LYS A CA 1
ATOM 1836 C C . LYS A 1 232 ? -24.585 -4.599 15.784 1.00 95.94 232 LYS A C 1
ATOM 1838 O O . LYS A 1 232 ? -24.057 -3.593 16.246 1.00 95.94 232 LYS A O 1
ATOM 1843 N N . LYS A 1 233 ? -24.013 -5.333 14.828 1.00 96.38 233 LYS A N 1
ATOM 1844 C CA . LYS A 1 233 ? -22.743 -4.955 14.194 1.00 96.38 233 LYS A CA 1
ATOM 1845 C C . LYS A 1 233 ? -22.864 -3.597 13.496 1.00 96.38 233 LYS A C 1
ATOM 1847 O O . LYS A 1 233 ? -23.888 -3.309 12.876 1.00 96.38 233 LYS A O 1
ATOM 1852 N N . PHE A 1 234 ? -21.803 -2.799 13.586 1.00 97.69 234 PHE A N 1
ATOM 1853 C CA . PHE A 1 234 ? -21.710 -1.505 12.922 1.00 97.69 234 PHE A CA 1
ATOM 1854 C C . PHE A 1 234 ? -21.723 -1.676 11.407 1.00 97.69 234 PHE A C 1
ATOM 1856 O O . PHE A 1 234 ? -21.126 -2.620 10.879 1.00 97.69 234 PHE A O 1
ATOM 1863 N N . SER A 1 235 ? -22.388 -0.743 10.733 1.00 95.56 235 SER A N 1
ATOM 1864 C CA . SER A 1 235 ? -22.556 -0.735 9.275 1.00 95.56 235 SER A CA 1
ATOM 1865 C C . SER A 1 235 ? -22.002 0.514 8.589 1.00 95.56 235 SER A C 1
ATOM 1867 O O . SER A 1 235 ? -21.817 0.491 7.375 1.00 95.56 235 SER A O 1
ATOM 1869 N N . SER A 1 236 ? -21.704 1.572 9.351 1.00 97.25 236 SER A N 1
ATOM 1870 C CA . SER A 1 236 ? -21.128 2.829 8.854 1.00 97.25 236 SER A CA 1
ATOM 1871 C C . SER A 1 236 ? -20.229 3.489 9.899 1.00 97.25 236 SER A C 1
ATOM 1873 O O . SER A 1 236 ? -20.394 3.272 11.108 1.00 97.25 236 SER A O 1
ATOM 1875 N N . PHE A 1 237 ? -19.311 4.347 9.452 1.00 97.31 237 PHE A N 1
ATOM 1876 C CA . PHE A 1 237 ? -18.551 5.197 10.368 1.00 97.31 237 PHE A CA 1
ATOM 1877 C C . PHE A 1 237 ? -19.422 6.192 11.139 1.00 97.31 237 PHE A C 1
ATOM 1879 O O . PHE A 1 237 ? -19.081 6.521 12.273 1.00 97.31 237 PHE A O 1
ATOM 1886 N N . ASP A 1 238 ? -20.575 6.606 10.614 1.00 96.44 238 ASP A N 1
ATOM 1887 C CA . ASP A 1 238 ? -21.482 7.522 11.315 1.00 96.44 238 ASP A CA 1
ATOM 1888 C C . ASP A 1 238 ? -22.036 6.936 12.624 1.00 96.44 238 ASP A C 1
ATOM 1890 O O . ASP A 1 238 ? -22.169 7.648 13.625 1.00 96.44 238 ASP A O 1
ATOM 1894 N N . GLU A 1 239 ? -22.332 5.631 12.656 1.00 96.31 239 GLU A N 1
ATOM 1895 C CA . GLU A 1 239 ? -22.754 4.938 13.884 1.00 96.31 239 GLU A CA 1
ATOM 1896 C C . GLU A 1 239 ? -21.644 4.971 14.946 1.00 96.31 239 GLU A C 1
ATOM 1898 O O . GLU A 1 239 ? -21.902 5.238 16.121 1.00 96.31 239 GLU A O 1
ATOM 1903 N N . ILE A 1 240 ? -20.397 4.762 14.522 1.00 96.44 240 ILE A N 1
ATOM 1904 C CA . ILE A 1 240 ? -19.223 4.746 15.402 1.00 96.44 240 ILE A CA 1
ATOM 1905 C C . ILE A 1 240 ? -18.889 6.171 15.873 1.00 96.44 240 ILE A C 1
ATOM 1907 O O . ILE A 1 240 ? -18.618 6.387 17.058 1.00 96.44 240 ILE A O 1
ATOM 1911 N N . LYS A 1 241 ? -18.984 7.163 14.982 1.00 96.62 241 LYS A N 1
ATOM 1912 C CA . LYS A 1 241 ? -18.746 8.587 15.257 1.00 96.62 241 LYS A CA 1
ATOM 1913 C C . LYS A 1 241 ? -19.646 9.116 16.369 1.00 96.62 241 LYS A C 1
ATOM 1915 O O . LYS A 1 241 ? -19.180 9.864 17.224 1.00 96.62 241 LYS A O 1
ATOM 1920 N N . LYS A 1 242 ? -20.911 8.684 16.427 1.00 96.12 242 LYS A N 1
ATOM 1921 C CA . LYS A 1 242 ? -21.843 9.047 17.515 1.00 96.12 242 LYS A CA 1
ATOM 1922 C C . LYS A 1 242 ? -21.350 8.600 18.897 1.00 96.12 242 LYS A C 1
ATOM 1924 O O . LYS A 1 242 ? -21.620 9.281 19.885 1.00 96.12 242 LYS A O 1
ATOM 1929 N N . ILE A 1 243 ? -20.620 7.485 18.972 1.00 95.00 243 ILE A N 1
ATOM 1930 C CA . ILE A 1 243 ? -20.087 6.933 20.226 1.00 95.00 243 ILE A CA 1
ATOM 1931 C C . ILE A 1 243 ? -18.729 7.557 20.561 1.00 95.00 243 ILE A C 1
ATOM 1933 O O . ILE A 1 243 ? -18.514 7.993 21.692 1.00 95.00 243 ILE A O 1
ATOM 1937 N N . LEU A 1 244 ? -17.826 7.624 19.577 1.00 94.06 244 LEU A N 1
ATOM 1938 C CA . LEU A 1 244 ? -16.482 8.186 19.742 1.00 94.06 244 LEU A CA 1
ATOM 1939 C C . LEU A 1 244 ? -16.492 9.709 19.928 1.00 94.06 244 LEU A C 1
ATOM 1941 O O . LEU A 1 244 ? -15.567 10.249 20.527 1.00 94.06 244 LEU A O 1
ATOM 1945 N N . LYS A 1 245 ? -17.531 10.396 19.430 1.00 93.44 245 LYS A N 1
ATOM 1946 C CA . LYS A 1 245 ? -17.647 11.867 19.344 1.00 93.44 245 LYS A CA 1
ATOM 1947 C C . LYS A 1 245 ? -16.542 12.542 18.524 1.00 93.44 245 LYS A C 1
ATOM 1949 O O . LYS A 1 245 ? -16.400 13.759 18.557 1.00 93.44 245 LYS A O 1
ATOM 1954 N N . VAL A 1 246 ? -15.777 11.747 17.792 1.00 93.19 246 VAL A N 1
ATOM 1955 C CA . VAL A 1 246 ? -14.671 12.134 16.919 1.00 93.19 246 VAL A CA 1
ATOM 1956 C C . VAL A 1 246 ? -14.788 11.267 15.673 1.00 93.19 246 VAL A C 1
ATOM 1958 O O . VAL A 1 246 ? -15.367 10.177 15.727 1.00 93.19 246 VAL A O 1
ATOM 1961 N N . ASP A 1 247 ? -14.289 11.763 14.546 1.00 95.25 247 ASP A N 1
ATOM 1962 C CA . ASP A 1 247 ? -14.317 11.010 13.303 1.00 95.25 247 ASP A CA 1
ATOM 1963 C C . ASP A 1 247 ? -13.499 9.706 13.418 1.00 95.25 247 ASP A C 1
ATOM 1965 O O . ASP A 1 247 ? -12.316 9.757 13.774 1.00 95.25 247 ASP A O 1
ATOM 1969 N N . PRO A 1 248 ? -14.089 8.527 13.133 1.00 96.69 248 PRO A N 1
ATOM 1970 C CA . PRO A 1 248 ? -13.352 7.269 13.129 1.00 96.69 248 PRO A CA 1
ATOM 1971 C C . PRO A 1 248 ? -12.177 7.272 12.148 1.00 96.69 248 PRO A C 1
ATOM 1973 O O . PRO A 1 248 ? -11.159 6.646 12.442 1.00 96.69 248 PRO A O 1
ATOM 1976 N N . ILE A 1 249 ? -12.288 7.988 11.019 1.00 97.62 249 ILE A N 1
ATOM 1977 C CA . ILE A 1 249 ? -11.206 8.090 10.031 1.00 97.62 249 ILE A CA 1
ATOM 1978 C C . ILE A 1 249 ? -9.985 8.758 10.665 1.00 97.62 249 ILE A C 1
ATOM 1980 O O . ILE A 1 249 ? -8.870 8.269 10.491 1.00 97.62 249 ILE A O 1
ATOM 1984 N N . ASP A 1 250 ? -10.185 9.819 11.447 1.00 96.62 250 ASP A N 1
ATOM 1985 C CA . ASP A 1 250 ? -9.099 10.545 12.110 1.00 96.62 250 ASP A CA 1
A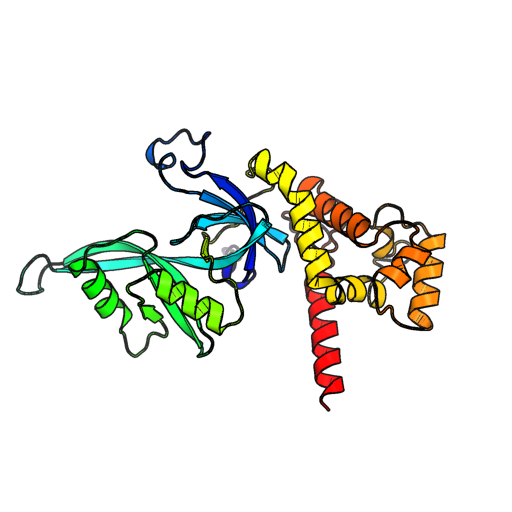TOM 1986 C C . ASP A 1 250 ? -8.409 9.690 13.167 1.00 96.62 250 ASP A C 1
ATOM 1988 O O . ASP A 1 250 ? -7.188 9.570 13.165 1.00 96.62 250 ASP A O 1
ATOM 1992 N N . ILE A 1 251 ? -9.187 9.023 14.021 1.00 96.62 251 ILE A N 1
ATOM 1993 C CA . ILE A 1 251 ? -8.647 8.169 15.087 1.00 96.62 251 ILE A CA 1
ATOM 1994 C C . ILE A 1 251 ? -7.842 6.995 14.512 1.00 96.62 251 ILE A C 1
ATOM 1996 O O . ILE A 1 251 ? -6.779 6.648 15.032 1.00 96.62 251 ILE A O 1
ATOM 2000 N N . LEU A 1 252 ? -8.348 6.363 13.450 1.00 98.00 252 LEU A N 1
ATOM 2001 C CA . LEU A 1 252 ? -7.645 5.276 12.772 1.00 98.00 252 LEU A CA 1
ATOM 2002 C C . LEU A 1 252 ? -6.390 5.783 12.052 1.00 98.00 252 LEU A C 1
ATOM 2004 O O . LEU A 1 252 ? -5.351 5.128 12.123 1.00 98.00 252 LEU A O 1
ATOM 2008 N N . SER A 1 253 ? -6.469 6.951 11.406 1.00 97.44 253 SER A N 1
ATOM 2009 C CA . SER A 1 253 ? -5.326 7.571 10.725 1.00 97.44 253 SER A CA 1
ATOM 2010 C C . SER A 1 253 ? -4.213 7.901 11.709 1.00 97.44 253 SER A C 1
ATOM 2012 O O . SER A 1 253 ? -3.074 7.503 11.487 1.00 97.44 253 SER A O 1
ATOM 2014 N N . ASP A 1 254 ? -4.547 8.541 12.832 1.00 96.19 254 ASP A N 1
ATOM 2015 C CA . ASP A 1 254 ? -3.608 8.833 13.915 1.00 96.19 254 ASP A CA 1
ATOM 2016 C C . ASP A 1 254 ? -2.926 7.557 14.411 1.00 96.19 254 ASP A C 1
ATOM 2018 O O . ASP A 1 254 ? -1.715 7.547 14.635 1.00 96.19 254 ASP A O 1
ATOM 2022 N N . LYS A 1 255 ? -3.686 6.459 14.547 1.00 97.44 255 LYS A N 1
ATOM 2023 C CA . LYS A 1 255 ? -3.126 5.186 14.996 1.00 97.44 255 LYS A CA 1
ATOM 2024 C C . LYS A 1 255 ? -2.151 4.582 13.988 1.00 97.44 255 LYS A C 1
ATOM 2026 O O . LYS A 1 255 ? -1.078 4.127 14.374 1.00 97.44 255 LYS A O 1
ATOM 2031 N N . ILE A 1 256 ? -2.509 4.573 12.707 1.00 97.56 256 ILE A N 1
ATOM 2032 C CA . ILE A 1 256 ? -1.638 4.063 11.640 1.00 97.56 256 ILE A CA 1
ATOM 2033 C C . ILE A 1 256 ? -0.371 4.920 11.532 1.00 97.56 256 ILE A C 1
ATOM 2035 O O . ILE A 1 256 ? 0.727 4.378 11.437 1.00 97.56 256 ILE A O 1
ATOM 2039 N N . LEU A 1 257 ? -0.492 6.247 11.623 1.00 96.38 257 LEU A N 1
ATOM 2040 C CA . LEU A 1 257 ? 0.657 7.154 11.634 1.00 96.38 257 LEU A CA 1
ATOM 2041 C C . LEU A 1 257 ? 1.557 6.919 12.850 1.00 96.38 257 LEU A C 1
ATOM 2043 O O . LEU A 1 257 ? 2.778 6.890 12.703 1.00 96.38 257 LEU A O 1
ATOM 2047 N N . GLU A 1 258 ? 0.988 6.707 14.039 1.00 95.56 258 GLU A N 1
ATOM 2048 C CA . GLU A 1 258 ? 1.750 6.331 15.235 1.00 95.56 258 GLU A CA 1
ATOM 2049 C C . GLU A 1 258 ? 2.539 5.035 15.001 1.00 95.56 258 GLU A C 1
ATOM 2051 O O . GLU A 1 258 ? 3.724 4.979 15.321 1.00 95.56 258 GLU A O 1
ATOM 2056 N N . GLU A 1 259 ? 1.919 4.015 14.403 1.00 96.12 259 GLU A N 1
ATOM 2057 C CA . GLU A 1 259 ? 2.573 2.740 14.087 1.00 96.12 259 GLU A CA 1
ATOM 2058 C C . GLU A 1 259 ? 3.700 2.893 13.054 1.00 96.12 259 GLU A C 1
ATOM 2060 O O . GLU A 1 259 ? 4.744 2.259 13.188 1.00 96.12 259 GLU A O 1
ATOM 2065 N N . ILE A 1 260 ? 3.546 3.781 12.069 1.00 95.31 260 ILE A N 1
ATOM 2066 C CA . ILE A 1 260 ? 4.591 4.070 11.073 1.00 95.31 260 ILE A CA 1
ATOM 2067 C C . ILE A 1 260 ? 5.776 4.838 11.692 1.00 95.31 260 ILE A C 1
ATOM 2069 O O . ILE A 1 260 ? 6.925 4.625 11.291 1.00 95.31 260 ILE A O 1
ATOM 2073 N N . THR A 1 261 ? 5.515 5.737 12.649 1.00 92.19 261 THR A N 1
ATOM 2074 C CA . THR A 1 261 ? 6.488 6.750 13.108 1.00 92.19 261 THR A CA 1
ATOM 2075 C C . THR A 1 261 ? 7.080 6.495 14.494 1.00 92.19 261 THR A C 1
ATOM 2077 O O . THR A 1 261 ? 8.297 6.560 14.660 1.00 92.19 261 THR A O 1
ATOM 2080 N N . ASN A 1 262 ? 6.238 6.208 15.488 1.00 79.88 262 ASN A N 1
ATOM 2081 C CA . ASN A 1 262 ? 6.550 6.331 16.917 1.00 79.88 262 ASN A CA 1
ATOM 2082 C C . ASN A 1 262 ? 6.819 4.992 17.613 1.00 79.88 262 ASN A C 1
ATOM 2084 O O . ASN A 1 262 ? 6.953 4.958 18.833 1.00 79.88 262 ASN A O 1
ATOM 2088 N N . GLN A 1 263 ? 6.883 3.898 16.851 1.00 82.12 263 GLN A N 1
ATOM 2089 C CA . GLN A 1 263 ? 7.158 2.546 17.339 1.00 82.12 263 GLN A CA 1
ATOM 2090 C C . GLN A 1 263 ? 6.403 2.181 18.635 1.00 82.12 263 GLN A C 1
ATOM 2092 O O . GLN A 1 263 ? 7.019 1.940 19.677 1.00 82.12 263 GLN A O 1
ATOM 2097 N N . PRO A 1 264 ? 5.059 2.138 18.603 1.00 90.31 264 PRO A N 1
ATOM 2098 C CA . PRO A 1 264 ? 4.268 1.856 19.790 1.00 90.31 264 PRO A CA 1
ATOM 2099 C C . PRO A 1 264 ? 4.520 0.439 20.312 1.00 90.31 264 PRO A C 1
ATOM 2101 O O . PRO A 1 264 ? 4.949 -0.463 19.598 1.00 90.31 264 PRO A O 1
ATOM 2104 N N . LYS A 1 265 ? 4.160 0.199 21.575 1.00 90.19 265 LYS A N 1
ATOM 2105 C CA . LYS A 1 265 ? 4.287 -1.130 22.198 1.00 90.19 265 LYS A CA 1
ATOM 2106 C C . LYS A 1 265 ? 3.436 -2.215 21.518 1.00 90.19 265 LYS A C 1
ATOM 2108 O O . LYS A 1 265 ? 3.762 -3.392 21.626 1.00 90.19 265 LYS A O 1
ATOM 2113 N N . TYR A 1 266 ? 2.332 -1.832 20.879 1.00 93.88 266 TYR A N 1
ATOM 2114 C CA . TYR A 1 266 ? 1.419 -2.741 20.190 1.00 93.88 266 TYR A CA 1
ATOM 2115 C C . TYR A 1 266 ? 1.068 -2.178 18.818 1.00 93.88 266 TYR A C 1
ATOM 2117 O O . TYR A 1 266 ? 0.650 -1.020 18.721 1.00 93.88 266 TYR A O 1
ATOM 2125 N N . TYR A 1 267 ? 1.178 -3.028 17.802 1.00 96.44 267 TYR A N 1
ATOM 2126 C CA . TYR A 1 267 ? 0.828 -2.712 16.424 1.00 96.44 267 TYR A CA 1
ATOM 2127 C C . TYR A 1 267 ? -0.477 -3.409 16.044 1.00 96.44 267 TYR A C 1
ATOM 2129 O O . TYR A 1 267 ? -0.597 -4.635 16.141 1.00 96.44 267 TYR A O 1
ATOM 2137 N N . LEU A 1 268 ? -1.468 -2.627 15.625 1.00 96.88 268 LEU A N 1
ATOM 2138 C CA . LEU A 1 268 ? -2.757 -3.111 15.152 1.00 96.88 268 LEU A CA 1
ATOM 2139 C C . LEU A 1 268 ? -2.724 -3.402 13.653 1.00 96.88 268 LEU A C 1
ATOM 2141 O O . LEU A 1 268 ? -3.198 -4.459 13.232 1.00 96.88 268 LEU A O 1
ATOM 2145 N N . PHE A 1 269 ? -2.201 -2.467 12.859 1.00 97.06 269 PHE A N 1
ATOM 2146 C CA . PHE A 1 269 ? -2.413 -2.422 11.416 1.00 97.06 269 PHE A CA 1
ATOM 2147 C C . PHE A 1 269 ? -1.119 -2.604 10.624 1.00 97.06 269 PHE A C 1
ATOM 2149 O O . PHE A 1 269 ? -1.107 -3.392 9.681 1.00 97.06 269 PHE A O 1
ATOM 2156 N N . VAL A 1 270 ? -0.045 -1.919 11.008 1.00 95.88 270 VAL A N 1
ATOM 2157 C CA . VAL A 1 270 ? 1.235 -1.914 10.286 1.00 95.88 270 VAL A CA 1
ATOM 2158 C C . VAL A 1 270 ? 2.172 -2.967 10.871 1.00 95.88 270 VAL A C 1
ATOM 2160 O O . VAL A 1 270 ? 2.195 -3.189 12.079 1.00 95.88 270 VAL A O 1
ATOM 2163 N N . GLU A 1 271 ? 2.945 -3.646 10.028 1.00 91.69 271 GLU A N 1
ATOM 2164 C CA . GLU A 1 271 ? 3.922 -4.630 10.499 1.00 91.69 271 GLU A CA 1
ATOM 2165 C C . GLU A 1 271 ? 5.129 -3.927 11.153 1.00 91.69 271 GLU A C 1
ATOM 2167 O O . GLU A 1 271 ? 5.738 -3.047 10.532 1.00 91.69 271 GLU A O 1
ATOM 2172 N N . PRO A 1 272 ? 5.501 -4.276 12.400 1.00 90.81 272 PRO A N 1
ATOM 2173 C CA . PRO A 1 272 ? 6.663 -3.691 13.049 1.00 90.81 272 PRO A CA 1
ATOM 2174 C C . PRO A 1 272 ? 7.954 -4.173 12.388 1.00 90.81 272 PRO A C 1
ATOM 2176 O O . PRO A 1 272 ? 8.097 -5.333 12.011 1.00 90.81 272 PRO A O 1
ATOM 2179 N N . LYS A 1 273 ? 8.958 -3.296 12.331 1.00 84.94 273 LYS A N 1
ATOM 2180 C CA . LYS A 1 273 ? 10.299 -3.669 11.842 1.00 84.94 273 LYS A CA 1
ATOM 2181 C C . LYS A 1 273 ? 11.048 -4.593 12.788 1.00 84.94 273 LYS A C 1
ATOM 2183 O O . LYS A 1 273 ? 11.929 -5.340 12.370 1.00 84.94 273 LYS A O 1
ATOM 2188 N N . GLU A 1 274 ? 10.743 -4.480 14.072 1.00 84.94 274 GLU A N 1
ATOM 2189 C CA . GLU A 1 274 ? 11.385 -5.255 15.117 1.00 84.94 274 GLU A CA 1
ATOM 2190 C C . GLU A 1 274 ? 10.552 -6.509 15.398 1.00 84.94 274 GLU A C 1
ATOM 2192 O O . GLU A 1 274 ? 9.394 -6.393 15.805 1.00 84.94 274 GLU A O 1
ATOM 2197 N N . PRO A 1 275 ? 11.124 -7.716 15.238 1.00 81.06 275 PRO A N 1
ATOM 2198 C CA . PRO A 1 275 ? 10.370 -8.968 15.324 1.00 81.06 275 PRO A CA 1
ATOM 2199 C C . PRO A 1 275 ? 9.826 -9.261 16.728 1.00 81.06 275 PRO A C 1
ATOM 2201 O O . PRO A 1 275 ? 8.946 -10.099 16.887 1.00 81.06 275 PRO A O 1
ATOM 2204 N N . ASN A 1 276 ? 10.348 -8.584 17.753 1.00 86.00 276 ASN A N 1
ATOM 2205 C CA . ASN A 1 276 ? 9.981 -8.811 19.149 1.00 86.00 276 ASN A CA 1
ATOM 2206 C C . ASN A 1 276 ? 8.804 -7.941 19.614 1.00 86.00 276 ASN A C 1
ATOM 2208 O O . ASN A 1 276 ? 8.404 -8.031 20.777 1.00 86.00 276 ASN A O 1
ATOM 2212 N N . VAL A 1 277 ? 8.262 -7.083 18.746 1.00 89.31 277 VAL A N 1
ATOM 2213 C CA . VAL A 1 277 ? 7.156 -6.197 19.110 1.00 89.31 277 VAL A CA 1
ATOM 2214 C C . VAL A 1 277 ? 5.816 -6.872 18.795 1.00 89.31 277 VAL A C 1
ATOM 2216 O O . VAL A 1 277 ? 5.633 -7.372 17.685 1.00 89.31 277 VAL A O 1
ATOM 2219 N N . PRO A 1 278 ? 4.855 -6.892 19.739 1.00 92.44 278 PRO A N 1
ATOM 2220 C CA . PRO A 1 278 ? 3.532 -7.459 19.503 1.00 92.44 278 PRO A CA 1
ATOM 2221 C C . PRO A 1 278 ? 2.808 -6.851 18.292 1.00 92.44 278 PRO A C 1
ATOM 2223 O O . PRO A 1 278 ? 2.463 -5.666 18.287 1.00 92.44 278 PRO A O 1
ATOM 2226 N N . TYR A 1 279 ? 2.503 -7.701 17.309 1.00 94.81 279 TYR A N 1
ATOM 2227 C CA . TYR A 1 279 ? 1.739 -7.368 16.109 1.00 94.81 279 TYR A CA 1
ATOM 2228 C C . TYR A 1 279 ? 0.442 -8.177 16.055 1.00 94.81 279 TYR A C 1
ATOM 2230 O O . TYR A 1 279 ? 0.466 -9.406 16.026 1.00 94.81 279 TYR A O 1
ATOM 2238 N N . LEU A 1 280 ? -0.700 -7.485 16.046 1.00 94.69 280 LEU A N 1
ATOM 2239 C CA . LEU A 1 280 ? -2.032 -8.103 16.060 1.00 94.69 280 LEU A CA 1
ATOM 2240 C C . LEU A 1 280 ? -2.599 -8.359 14.654 1.00 94.69 280 LEU A C 1
ATOM 2242 O O . LEU A 1 280 ? -3.596 -9.066 14.525 1.00 94.69 280 LEU A O 1
ATOM 2246 N N . ASN A 1 281 ? -1.974 -7.804 13.608 1.00 95.06 281 ASN A N 1
ATOM 2247 C CA . ASN A 1 281 ? -2.306 -8.028 12.196 1.00 95.06 281 ASN A CA 1
ATOM 2248 C C . ASN A 1 281 ? -3.810 -7.925 11.874 1.00 95.06 281 ASN A C 1
ATOM 2250 O O . ASN A 1 281 ? -4.380 -8.757 11.158 1.00 95.06 281 ASN A O 1
ATOM 2254 N N . TYR A 1 282 ? -4.476 -6.885 12.384 1.00 97.00 282 TYR A N 1
ATOM 2255 C CA . TYR A 1 282 ? -5.904 -6.696 12.134 1.00 97.00 282 TYR A CA 1
ATOM 2256 C C . TYR A 1 282 ? -6.207 -6.528 10.646 1.00 97.00 282 TYR A C 1
ATOM 2258 O O . TYR A 1 282 ? -7.261 -6.969 10.199 1.00 97.00 282 TYR A O 1
ATOM 2266 N N . LEU A 1 283 ? -5.290 -5.974 9.846 1.00 96.38 283 LEU A N 1
ATOM 2267 C CA . LEU A 1 283 ? -5.491 -5.830 8.401 1.00 96.38 283 LEU A CA 1
ATOM 2268 C C . LEU A 1 283 ? -5.738 -7.166 7.684 1.00 96.38 283 LEU A C 1
ATOM 2270 O O . LEU A 1 283 ? -6.553 -7.207 6.762 1.00 96.38 283 LEU A O 1
ATOM 2274 N N . ASP A 1 284 ? -5.081 -8.262 8.075 1.00 94.44 284 ASP A N 1
ATOM 2275 C CA . ASP A 1 284 ? -5.398 -9.580 7.504 1.00 94.44 284 ASP A CA 1
ATOM 2276 C C . ASP A 1 284 ? -6.631 -10.200 8.152 1.00 94.44 284 ASP A C 1
ATOM 2278 O O . ASP A 1 284 ? -7.470 -10.767 7.447 1.00 94.44 284 ASP A O 1
ATOM 2282 N N . THR A 1 285 ? -6.768 -10.077 9.473 1.00 95.56 285 THR A N 1
ATOM 2283 C CA . THR A 1 285 ? -7.901 -10.635 10.223 1.00 95.56 285 THR A CA 1
ATOM 2284 C C . THR A 1 285 ? -9.235 -10.077 9.719 1.00 95.56 285 THR A C 1
ATOM 2286 O O . THR A 1 285 ? -10.162 -10.838 9.439 1.00 95.56 285 THR A O 1
ATOM 2289 N N . MET A 1 286 ? -9.316 -8.763 9.496 1.00 96.38 286 MET A N 1
ATOM 2290 C CA . MET A 1 286 ? -10.505 -8.094 8.963 1.00 96.38 286 MET A CA 1
ATOM 2291 C C . MET A 1 286 ? -10.829 -8.542 7.534 1.00 96.38 286 MET A C 1
ATOM 2293 O O . MET A 1 286 ? -11.979 -8.859 7.237 1.00 96.38 286 MET A O 1
ATOM 2297 N N . ARG A 1 287 ? -9.823 -8.646 6.652 1.00 95.25 287 ARG A N 1
ATOM 2298 C CA . ARG A 1 287 ? -10.028 -9.128 5.272 1.00 95.25 287 ARG A CA 1
ATOM 2299 C C . ARG A 1 287 ? -10.539 -10.562 5.238 1.00 95.25 287 ARG A C 1
ATOM 2301 O O . ARG A 1 287 ? -11.468 -10.860 4.494 1.00 95.25 287 ARG A O 1
ATOM 2308 N N . ARG A 1 288 ? -9.963 -11.442 6.064 1.00 94.81 288 ARG A N 1
ATOM 2309 C CA . ARG A 1 288 ? -10.415 -12.835 6.195 1.00 94.81 288 ARG A CA 1
ATOM 2310 C C . ARG A 1 288 ? -11.858 -12.905 6.687 1.00 94.81 288 ARG A C 1
ATOM 2312 O O . ARG A 1 288 ? -12.636 -13.671 6.127 1.00 94.81 288 ARG A O 1
ATOM 2319 N N . SER A 1 289 ? -12.223 -12.089 7.678 1.00 94.88 289 SER A N 1
ATOM 2320 C CA . SER A 1 289 ? -13.599 -12.017 8.182 1.00 94.88 289 SER A CA 1
ATOM 2321 C C . SER A 1 289 ? -14.585 -11.586 7.090 1.00 94.88 289 SER A C 1
ATOM 2323 O O . SER A 1 289 ? -15.594 -12.255 6.868 1.00 94.88 289 SER A O 1
ATOM 2325 N N . LEU A 1 290 ? -14.274 -10.520 6.343 1.00 93.62 290 LEU A N 1
ATOM 2326 C CA . LEU A 1 290 ? -15.129 -10.051 5.247 1.00 93.62 290 LEU A CA 1
ATOM 2327 C C . LEU A 1 290 ? -15.281 -11.092 4.134 1.00 93.62 290 LEU A C 1
ATOM 2329 O O . LEU A 1 290 ? -16.401 -11.349 3.698 1.00 93.62 290 LEU A O 1
ATOM 2333 N N . TYR A 1 291 ? -14.186 -11.740 3.733 1.00 92.25 291 TYR A N 1
ATOM 2334 C CA . TYR A 1 291 ? -14.217 -12.806 2.732 1.00 92.25 291 TYR A CA 1
ATOM 2335 C C . TYR A 1 291 ? -15.104 -13.984 3.171 1.00 92.25 291 TYR A C 1
ATOM 2337 O O . TYR A 1 291 ? -15.930 -14.481 2.408 1.00 92.25 291 TYR A O 1
ATOM 2345 N N . GLN A 1 292 ? -15.005 -14.402 4.438 1.00 91.31 292 GLN A N 1
ATOM 2346 C CA . GLN A 1 292 ? -15.862 -15.457 4.987 1.00 91.31 292 GLN A CA 1
ATOM 2347 C C . GLN A 1 292 ? -17.342 -15.057 5.030 1.00 91.31 292 GLN A C 1
ATOM 2349 O O . GLN A 1 292 ? -18.205 -15.909 4.820 1.00 91.31 292 GLN A O 1
ATOM 2354 N N . LYS A 1 293 ? -17.649 -13.785 5.310 1.00 89.56 293 LYS A N 1
ATOM 2355 C CA . LYS A 1 293 ? -19.026 -13.270 5.305 1.00 89.56 293 LYS A CA 1
ATOM 2356 C C . LYS A 1 293 ? -19.620 -13.247 3.895 1.00 89.56 293 LYS A C 1
ATOM 2358 O O . LYS A 1 293 ? -20.776 -13.623 3.745 1.00 89.56 293 LYS A O 1
ATOM 2363 N N . GLN A 1 294 ? -18.836 -12.871 2.883 1.00 86.69 294 GLN A N 1
ATOM 2364 C CA . GLN A 1 294 ? -19.261 -12.887 1.477 1.00 86.69 294 GLN A CA 1
ATOM 2365 C C . GLN A 1 294 ? -19.595 -14.309 1.008 1.00 86.69 294 GLN A C 1
ATOM 2367 O O . GLN A 1 294 ? -20.717 -14.564 0.585 1.00 86.69 294 GLN A O 1
ATOM 2372 N N . ASN A 1 295 ? -18.693 -15.269 1.231 1.00 83.38 295 ASN A N 1
ATOM 2373 C CA . ASN A 1 295 ? -18.912 -16.667 0.835 1.00 83.38 295 ASN A CA 1
ATOM 2374 C C . ASN A 1 295 ? -20.095 -17.347 1.549 1.00 83.38 295 ASN A C 1
ATOM 2376 O O . ASN A 1 295 ? -20.602 -18.362 1.077 1.00 83.38 295 ASN A O 1
ATOM 2380 N N . LYS A 1 296 ? -20.489 -16.851 2.728 1.00 80.69 296 LYS A N 1
ATOM 2381 C CA . LYS A 1 296 ? -21.682 -17.325 3.445 1.00 80.69 296 LYS A CA 1
ATOM 2382 C C . LYS A 1 296 ? -22.975 -16.699 2.930 1.00 80.69 296 LYS A C 1
ATOM 2384 O O . LYS A 1 296 ? -24.017 -17.287 3.157 1.00 80.69 296 LYS A O 1
ATOM 2389 N N . ALA A 1 297 ? -22.919 -15.524 2.306 1.00 73.94 297 ALA A N 1
ATOM 2390 C CA . ALA A 1 297 ? -24.088 -14.856 1.735 1.00 73.94 297 ALA A CA 1
ATOM 2391 C C . ALA A 1 297 ? -24.442 -15.379 0.330 1.00 73.94 297 ALA A C 1
ATOM 2393 O O . ALA A 1 297 ? -25.576 -15.228 -0.107 1.00 73.94 297 ALA A O 1
ATOM 2394 N N . GLU A 1 298 ? -23.476 -15.982 -0.367 1.00 64.38 298 GLU A N 1
ATOM 2395 C CA . GLU A 1 298 ? -23.650 -16.601 -1.692 1.00 64.38 298 GLU A CA 1
ATOM 2396 C C . GLU A 1 298 ? -24.126 -18.067 -1.634 1.00 64.38 298 GLU A C 1
ATOM 2398 O O . GLU A 1 298 ? -24.373 -18.673 -2.677 1.00 64.38 298 GLU A O 1
ATOM 2403 N N . LYS A 1 299 ? -24.241 -18.645 -0.433 1.00 55.19 299 LYS A N 1
ATOM 2404 C CA . LYS A 1 299 ? -24.757 -19.999 -0.179 1.00 55.19 299 LYS A CA 1
ATOM 2405 C C . LYS A 1 299 ? -26.115 -19.934 0.496 1.00 55.19 299 LYS A C 1
ATOM 2407 O O . LYS A 1 299 ? -26.945 -20.809 0.174 1.00 55.19 299 LYS A O 1
#

pLDDT: mean 89.63, std 12.52, range [36.12, 98.56]

Foldseek 3Di:
DDDDDPPPPPDFFVCVQFFKWFWLDKDCQADPPDPDNVRRRAIKTWTAGLQQRFTFMFGKADDDDDGRDMAGEWEWDKDWFWDQPDPVSPDTDIDIFIWTWDQAPVRAIEIEGRDDDDPSVLVSVQVVQPDPVHSYHYDDGLQVVLVRCVVVVGHSIYTYTYRDTDAPVPDDPSSVVSLLVRLLVSCVVVVQLLLLCLLDFAAPDPVGTPCCLFPQDDPVLNVVSVVVSVVPRDDGQVVNCVSSVDRPSNRVSVLVVCVRPVVDQEAERHDHPDPPRHYPNSSVVSVVVVVVVVVVVVD

InterPro domains:
  IPR007003 Protein of unknown function DUF655 [PF04919] (18-271)
  IPR007003 Protein of unknown function DUF655 [PTHR40734] (147-273)
  IPR012340 Nucleic acid-binding, OB-fold [G3DSA:2.40.50.140] (18-84)

Sequence (299 aa):
MGQRAPQRKESEHVAAVEIEAVILDYMETGYYMDPHPWHKEKPVAQAIGVRKFTLLDGIPLGNKVEPLDVVTLARETVKTINEPLDPTGKRFRPFDVSLACIPGADKKIYCTTVNPVSQRISDLIDISLSDPSSSLVYLRSPSDLSKVAKERGLSEKILVVPRTPISYKDISEIAKRNLQEAVRFIIKSNEKLFIEFFNIAEPINIRLHSIELLKGVGKKTLKTLLETRERKKFSSFDEIKKILKVDPIDILSDKILEEITNQPKYYLFVEPKEPNVPYLNYLDTMRRSLYQKQNKAEK

Organism: Caldisphaera lagunensis (strain DSM 15908 / JCM 11604 / ANMR 0165 / IC-154) (NCBI:txid1056495)

Secondary structure (DSSP, 8-state):
---PPPP-PPPPPHHHH-SEEEEEEEETT--TT-SSGGGTTS-EEEEEETTT--EEEEEEESS---TT-EEEEEEEEEEEEEEESSTTS--EEEEEEEEEEEE-TTS-EEEEESS---HHHHHHHHHHH--TT--EEE-SSHHHHHHHHHHTT--S-EEEE-SSPPPTTTS-HHHHHHHHHHHHHHHHHTHHHHHHHHHH--EEETTEEGGGGSTT--HHHHHHHHHHHHHS---SHHHHHHHHSS-HHHHHHHHHHHHHHS--SSBSSSPPSSTTS-B--HHHHHHHHHHHHHHHH--